Protein AF-0000000070903149 (afdb_homodimer)

Organism: Physcomitrium patens (NCBI:txid3218)

Structure (mmCIF, N/CA/C/O backbone):
data_AF-0000000070903149-model_v1
#
loop_
_entity.id
_entity.type
_entity.pdbx_description
1 polymer 'Uncharacterized protein'
#
loop_
_atom_site.group_PDB
_atom_site.id
_atom_site.type_symbol
_atom_site.label_atom_id
_atom_site.label_alt_id
_atom_site.label_comp_id
_atom_site.label_asym_id
_atom_site.label_entity_id
_atom_site.label_seq_id
_atom_site.pdbx_PDB_ins_code
_atom_site.Cartn_x
_atom_site.Cartn_y
_atom_site.Cartn_z
_atom_site.occupancy
_atom_site.B_iso_or_equiv
_atom_site.auth_seq_id
_atom_site.auth_comp_id
_atom_site.auth_asym_id
_atom_site.auth_atom_id
_atom_site.pdbx_PDB_model_num
ATOM 1 N N . MET A 1 1 ? -50.094 -31.156 -8.422 1 29.09 1 MET A N 1
ATOM 2 C CA . MET A 1 1 ? -48.688 -31.109 -8.055 1 29.09 1 MET A CA 1
ATOM 3 C C . MET A 1 1 ? -48.281 -29.703 -7.617 1 29.09 1 MET A C 1
ATOM 5 O O . MET A 1 1 ? -48.375 -28.766 -8.406 1 29.09 1 MET A O 1
ATOM 9 N N . ALA A 1 2 ? -48.469 -29.344 -6.367 1 32.5 2 ALA A N 1
ATOM 10 C CA . ALA A 1 2 ? -48.438 -28.047 -5.676 1 32.5 2 ALA A CA 1
ATOM 11 C C . ALA A 1 2 ? -47.031 -27.438 -5.711 1 32.5 2 ALA A C 1
ATOM 13 O O . ALA A 1 2 ? -46.031 -28.125 -5.504 1 32.5 2 ALA A O 1
ATOM 14 N N . ARG A 1 3 ? -46.781 -26.312 -6.449 1 34 3 ARG A N 1
ATOM 15 C CA . ARG A 1 3 ? -45.594 -25.516 -6.582 1 34 3 ARG A CA 1
ATOM 16 C C . ARG A 1 3 ? -45.094 -25.031 -5.223 1 34 3 ARG A C 1
ATOM 18 O O . ARG A 1 3 ? -45.844 -24.359 -4.492 1 34 3 ARG A O 1
ATOM 25 N N . THR A 1 4 ? -44.312 -25.812 -4.551 1 34.47 4 THR A N 1
ATOM 26 C CA . THR A 1 4 ? -43.625 -25.375 -3.33 1 34.47 4 THR A CA 1
ATOM 27 C C . THR A 1 4 ? -42.875 -24.062 -3.559 1 34.47 4 THR A C 1
ATOM 29 O O . THR A 1 4 ? -42.031 -23.969 -4.453 1 34.47 4 THR A O 1
ATOM 32 N N . LYS A 1 5 ? -43.562 -22.891 -3.252 1 35.31 5 LYS A N 1
ATOM 33 C CA . LYS A 1 5 ? -42.969 -21.562 -3.23 1 35.31 5 LYS A CA 1
ATOM 34 C C . LYS A 1 5 ? -41.688 -21.531 -2.389 1 35.31 5 LYS A C 1
ATOM 36 O O . LYS A 1 5 ? -41.719 -21.922 -1.217 1 35.31 5 LYS A O 1
ATOM 41 N N . GLY A 1 6 ? -40.562 -21.734 -3.07 1 28.84 6 GLY A N 1
ATOM 42 C CA . GLY A 1 6 ? -39.25 -21.609 -2.488 1 28.84 6 GLY A CA 1
ATOM 43 C C . GLY A 1 6 ? -39.062 -20.344 -1.687 1 28.84 6 GLY A C 1
ATOM 44 O O . GLY A 1 6 ? -39.438 -19.25 -2.143 1 28.84 6 GLY A O 1
ATOM 45 N N . ALA A 1 7 ? -39.219 -20.422 -0.367 1 30.86 7 ALA A N 1
ATOM 46 C CA . ALA A 1 7 ? -38.938 -19.328 0.551 1 30.86 7 ALA A CA 1
ATOM 47 C C . ALA A 1 7 ? -37.562 -18.719 0.272 1 30.86 7 ALA A C 1
ATOM 49 O O . ALA A 1 7 ? -36.531 -19.422 0.235 1 30.86 7 ALA A O 1
ATOM 50 N N . ASN A 1 8 ? -37.562 -17.688 -0.525 1 31.16 8 ASN A N 1
ATOM 51 C CA . ASN A 1 8 ? -36.406 -16.797 -0.747 1 31.16 8 ASN A CA 1
ATOM 52 C C . ASN A 1 8 ? -35.75 -16.391 0.569 1 31.16 8 ASN A C 1
ATOM 54 O O . ASN A 1 8 ? -36.406 -15.781 1.424 1 31.16 8 ASN A O 1
ATOM 58 N N . ARG A 1 9 ? -34.938 -17.312 1.09 1 36.91 9 ARG A N 1
ATOM 59 C CA . ARG A 1 9 ? -34.125 -16.859 2.225 1 36.91 9 ARG A CA 1
ATOM 60 C C . ARG A 1 9 ? -33.469 -15.523 1.927 1 36.91 9 ARG A C 1
ATOM 62 O O . ARG A 1 9 ? -32.719 -15.406 0.959 1 36.91 9 ARG A O 1
ATOM 69 N N . GLY A 1 10 ? -34.188 -14.383 2.191 1 27.64 10 GLY A N 1
ATOM 70 C CA . GLY A 1 10 ? -33.594 -13.055 2.078 1 27.64 10 GLY A CA 1
ATOM 71 C C . GLY A 1 10 ? -32.25 -12.945 2.723 1 27.64 10 GLY A C 1
ATOM 72 O O . GLY A 1 10 ? -32.062 -13.242 3.91 1 27.64 10 GLY A O 1
ATOM 73 N N . ILE A 1 11 ? -31.25 -13.305 1.959 1 31.48 11 ILE A N 1
ATOM 74 C CA . ILE A 1 11 ? -29.875 -13.008 2.359 1 31.48 11 ILE A CA 1
ATOM 75 C C . ILE A 1 11 ? -29.812 -11.594 2.947 1 31.48 11 ILE A C 1
ATOM 77 O O . ILE A 1 11 ? -30.219 -10.633 2.309 1 31.48 11 ILE A O 1
ATOM 81 N N . ALA A 1 12 ? -29.812 -11.508 4.25 1 30.06 12 ALA A N 1
ATOM 82 C CA . ALA A 1 12 ? -29.562 -10.234 4.91 1 30.06 12 ALA A CA 1
ATOM 83 C C . ALA A 1 12 ? -28.344 -9.531 4.297 1 30.06 12 ALA A C 1
ATOM 85 O O . ALA A 1 12 ? -27.312 -10.156 4.078 1 30.06 12 ALA A O 1
ATOM 86 N N . LYS A 1 13 ? -28.672 -8.688 3.479 1 32.84 13 LYS A N 1
ATOM 87 C CA . LYS A 1 13 ? -27.672 -7.723 3.035 1 32.84 13 LYS A CA 1
ATOM 88 C C . LYS A 1 13 ? -26.781 -7.277 4.195 1 32.84 13 LYS A C 1
ATOM 90 O O . LYS A 1 13 ? -27.281 -6.793 5.215 1 32.84 13 LYS A O 1
ATOM 95 N N . GLY A 1 14 ? -25.781 -8.094 4.367 1 30.64 14 GLY A N 1
ATOM 96 C CA . GLY A 1 14 ? -24.797 -7.621 5.332 1 30.64 14 GLY A CA 1
ATOM 97 C C . GLY A 1 14 ? -24.656 -6.109 5.336 1 30.64 14 GLY A C 1
ATOM 98 O O . GLY A 1 14 ? -24.641 -5.477 4.281 1 30.64 14 GLY A O 1
ATOM 99 N N . LYS A 1 15 ? -25.094 -5.375 6.355 1 31.28 15 LYS A N 1
ATOM 100 C CA . LYS A 1 15 ? -24.797 -3.957 6.547 1 31.28 15 LYS A CA 1
ATOM 101 C C . LYS A 1 15 ? -23.344 -3.652 6.211 1 31.28 15 LYS A C 1
ATOM 103 O O . LYS A 1 15 ? -22.438 -4.32 6.707 1 31.28 15 LYS A O 1
ATOM 108 N N . LYS A 1 16 ? -23.156 -3.195 5.043 1 34.03 16 LYS A N 1
ATOM 109 C CA . LYS A 1 16 ? -21.906 -2.477 4.805 1 34.03 16 LYS A CA 1
ATOM 110 C C . LYS A 1 16 ? -21.484 -1.693 6.047 1 34.03 16 LYS A C 1
ATOM 112 O O . LYS A 1 16 ? -22.234 -0.843 6.535 1 34.03 16 LYS A O 1
ATOM 117 N N . THR A 1 17 ? -20.938 -2.471 6.941 1 31.05 17 THR A N 1
ATOM 118 C CA . THR A 1 17 ? -20.344 -1.564 7.926 1 31.05 17 THR A CA 1
ATOM 119 C C . THR A 1 17 ? -19.797 -0.314 7.246 1 31.05 17 THR A C 1
ATOM 121 O O . THR A 1 17 ? -19 -0.409 6.309 1 31.05 17 THR A O 1
ATOM 124 N N . HIS A 1 18 ? -20.656 0.623 7.016 1 28.03 18 HIS A N 1
ATOM 125 C CA . HIS A 1 18 ? -20.078 1.925 6.699 1 28.03 18 HIS A CA 1
ATOM 126 C C . HIS A 1 18 ? -18.812 2.178 7.512 1 28.03 18 HIS A C 1
ATOM 128 O O . HIS A 1 18 ? -18.828 2.098 8.742 1 28.03 18 HIS A O 1
ATOM 134 N N . GLY A 1 19 ? -17.719 1.543 7.098 1 29.94 19 GLY A N 1
ATOM 135 C CA . GLY A 1 19 ? -16.484 1.999 7.727 1 29.94 19 GLY A CA 1
ATOM 136 C C . GLY A 1 19 ? -16.578 3.42 8.25 1 29.94 19 GLY A C 1
ATOM 137 O O . GLY A 1 19 ? -17.359 4.223 7.75 1 29.94 19 GLY A O 1
ATOM 138 N N . ALA A 1 20 ? -16.547 3.576 9.609 1 30.03 20 ALA A N 1
ATOM 139 C CA . ALA A 1 20 ? -16.484 4.93 10.148 1 30.03 20 ALA A CA 1
ATOM 140 C C . ALA A 1 20 ? -15.867 5.895 9.133 1 30.03 20 ALA A C 1
ATOM 142 O O . ALA A 1 20 ? -14.695 5.762 8.773 1 30.03 20 ALA A O 1
ATOM 143 N N . GLY A 1 21 ? -16.594 6.164 8.094 1 28.55 21 GLY A N 1
ATOM 144 C CA . GLY A 1 21 ? -16.188 7.336 7.336 1 28.55 21 GLY A CA 1
ATOM 145 C C . GLY A 1 21 ? -15.484 8.383 8.188 1 28.55 21 GLY A C 1
ATOM 146 O O . GLY A 1 21 ? -15.969 8.742 9.258 1 28.55 21 GLY A O 1
ATOM 147 N N . ARG A 1 22 ? -14.133 8.32 8.219 1 33.34 22 ARG A N 1
ATOM 148 C CA . ARG A 1 22 ? -13.359 9.406 8.805 1 33.34 22 ARG A CA 1
ATOM 149 C C . ARG A 1 22 ? -14.125 10.727 8.719 1 33.34 22 ARG A C 1
ATOM 151 O O . ARG A 1 22 ? -14.594 11.109 7.641 1 33.34 22 ARG A O 1
ATOM 158 N N . ALA A 1 23 ? -14.992 10.992 9.57 1 28.84 23 ALA A N 1
ATOM 159 C CA . ALA A 1 23 ? -15.414 12.383 9.672 1 28.84 23 ALA A CA 1
ATOM 160 C C . ALA A 1 23 ? -14.32 13.328 9.164 1 28.84 23 ALA A C 1
ATOM 162 O O . ALA A 1 23 ? -13.266 13.453 9.789 1 28.84 23 ALA A O 1
ATOM 163 N N . VAL A 1 24 ? -14.062 13.281 7.852 1 32.97 24 VAL A N 1
ATOM 164 C CA . VAL A 1 24 ? -13.289 14.398 7.312 1 32.97 24 VAL A CA 1
ATOM 165 C C . VAL A 1 24 ? -13.719 15.695 7.984 1 32.97 24 VAL A C 1
ATOM 167 O O . VAL A 1 24 ? -14.859 16.141 7.805 1 32.97 24 VAL A O 1
ATOM 170 N N . VAL A 1 25 ? -13.688 15.812 9.219 1 30.39 25 VAL A N 1
ATOM 171 C CA . VAL A 1 25 ? -13.812 17.203 9.656 1 30.39 25 VAL A CA 1
ATOM 172 C C . VAL A 1 25 ? -13.477 18.141 8.5 1 30.39 25 VAL A C 1
ATOM 174 O O . VAL A 1 25 ? -12.391 18.047 7.918 1 30.39 25 VAL A O 1
ATOM 177 N N . LYS A 1 26 ? -14.508 18.531 7.75 1 37.62 26 LYS A N 1
ATOM 178 C CA . LYS A 1 26 ? -14.438 19.609 6.766 1 37.62 26 LYS A CA 1
ATOM 179 C C . LYS A 1 26 ? -13.516 20.734 7.242 1 37.62 26 LYS A C 1
ATOM 181 O O . LYS A 1 26 ? -13.977 21.734 7.801 1 37.62 26 LYS A O 1
ATOM 186 N N . ASN A 1 27 ? -12.617 20.375 8.086 1 44.03 27 ASN A N 1
ATOM 187 C CA . ASN A 1 27 ? -11.719 21.5 8.328 1 44.03 27 ASN A CA 1
ATOM 188 C C . ASN A 1 27 ? -11.258 22.141 7.023 1 44.03 27 ASN A C 1
ATOM 190 O O . ASN A 1 27 ? -11.094 21.453 6.012 1 44.03 27 ASN A O 1
ATOM 194 N N . LYS A 1 28 ? -11.656 23.312 6.785 1 57.81 28 LYS A N 1
ATOM 195 C CA . LYS A 1 28 ? -11.336 24.219 5.676 1 57.81 28 LYS A CA 1
ATOM 196 C C . LYS A 1 28 ? -9.945 23.922 5.125 1 57.81 28 LYS A C 1
ATOM 198 O O . LYS A 1 28 ? -8.945 24.391 5.68 1 57.81 28 LYS A O 1
ATOM 203 N N . VAL A 1 29 ? -9.711 22.766 4.684 1 70.69 29 VAL A N 1
ATOM 204 C CA . VAL A 1 29 ? -8.453 22.422 4.031 1 70.69 29 VAL A CA 1
ATOM 205 C C . VAL A 1 29 ? -8.164 23.422 2.906 1 70.69 29 VAL A C 1
ATOM 207 O O . VAL A 1 29 ? -9.078 23.812 2.174 1 70.69 29 VAL A O 1
ATOM 210 N N . SER A 1 30 ? -7 23.938 2.947 1 84.19 30 SER A N 1
ATOM 211 C CA . SER A 1 30 ? -6.562 24.891 1.933 1 84.19 30 SER A CA 1
ATOM 212 C C . SER A 1 30 ? -6.781 24.344 0.527 1 84.19 30 SER A C 1
ATOM 214 O O . SER A 1 30 ? -6.668 23.141 0.302 1 84.19 30 SER A O 1
ATOM 216 N N . PRO A 1 31 ? -7.215 25.188 -0.367 1 86.19 31 PRO A N 1
ATOM 217 C CA . PRO A 1 31 ? -7.395 24.766 -1.76 1 86.19 31 PRO A CA 1
ATOM 218 C C . PRO A 1 31 ? -6.164 24.062 -2.326 1 86.19 31 PRO A C 1
ATOM 220 O O . PRO A 1 31 ? -6.297 23.109 -3.1 1 86.19 31 PRO A O 1
ATOM 223 N N . ALA A 1 32 ? -5.008 24.5 -1.943 1 85.19 32 ALA A N 1
ATOM 224 C CA . ALA A 1 32 ? -3.773 23.891 -2.42 1 85.19 32 ALA A CA 1
ATOM 225 C C . ALA A 1 32 ? -3.678 22.422 -1.976 1 85.19 32 ALA A C 1
ATOM 227 O O . ALA A 1 32 ? -3.258 21.562 -2.748 1 85.19 32 ALA A O 1
ATOM 228 N N . ILE A 1 33 ? -4.051 22.078 -0.838 1 91.25 33 ILE A N 1
ATOM 229 C CA . ILE A 1 33 ? -4.027 20.719 -0.316 1 91.25 33 ILE A CA 1
ATOM 230 C C . ILE A 1 33 ? -5.09 19.875 -1.022 1 91.25 33 ILE A C 1
ATOM 232 O O . ILE A 1 33 ? -4.84 18.719 -1.374 1 91.25 33 ILE A O 1
ATOM 236 N N . LYS A 1 34 ? -6.211 20.516 -1.28 1 92.25 34 LYS A N 1
ATOM 237 C CA . LYS A 1 34 ? -7.281 19.797 -1.974 1 92.25 34 LYS A CA 1
ATOM 238 C C . LYS A 1 34 ? -6.852 19.391 -3.383 1 92.25 34 LYS A C 1
ATOM 240 O O . LYS A 1 34 ? -7.121 18.281 -3.824 1 92.25 34 LYS A O 1
ATOM 245 N N . PHE A 1 35 ? -6.238 20.391 -4.008 1 93.44 35 PHE A N 1
ATOM 246 C CA . PHE A 1 35 ? -5.773 20.125 -5.363 1 93.44 35 PHE A CA 1
ATOM 247 C C . PHE A 1 35 ? -4.703 19.031 -5.363 1 93.44 35 PHE A C 1
ATOM 249 O O . PHE A 1 35 ? -4.727 18.125 -6.207 1 93.44 35 PHE A O 1
ATOM 256 N N . ALA A 1 36 ? -3.775 19.062 -4.441 1 92.31 36 ALA A N 1
ATOM 257 C CA . ALA A 1 36 ? -2.729 18.047 -4.332 1 92.31 36 ALA A CA 1
ATOM 258 C C . ALA A 1 36 ? -3.322 16.672 -4.027 1 92.31 36 ALA A C 1
ATOM 260 O O . ALA A 1 36 ? -2.875 15.664 -4.57 1 92.31 36 ALA A O 1
ATOM 261 N N . ASP A 1 37 ? -4.34 16.609 -3.207 1 93.75 37 ASP A N 1
ATOM 262 C CA . ASP A 1 37 ? -4.988 15.344 -2.869 1 93.75 37 ASP A CA 1
ATOM 263 C C . ASP A 1 37 ? -5.707 14.758 -4.082 1 93.75 37 ASP A C 1
ATOM 265 O O . ASP A 1 37 ? -5.629 13.555 -4.336 1 93.75 37 ASP A O 1
ATOM 269 N N . MET A 1 38 ? -6.367 15.656 -4.824 1 94.5 38 MET A N 1
ATOM 270 C CA . MET A 1 38 ? -7.086 15.211 -6.016 1 94.5 38 MET A CA 1
ATOM 271 C C . MET A 1 38 ? -6.125 14.609 -7.035 1 94.5 38 MET A C 1
ATOM 273 O O . MET A 1 38 ? -6.379 13.523 -7.566 1 94.5 38 MET A O 1
ATOM 277 N N . ARG A 1 39 ? -5.023 15.266 -7.25 1 94.31 39 ARG A N 1
ATOM 278 C CA . ARG A 1 39 ? -4.039 14.789 -8.219 1 94.31 39 ARG A CA 1
ATOM 279 C C . ARG A 1 39 ? -3.414 13.477 -7.762 1 94.31 39 ARG A C 1
ATOM 281 O O . ARG A 1 39 ? -3.2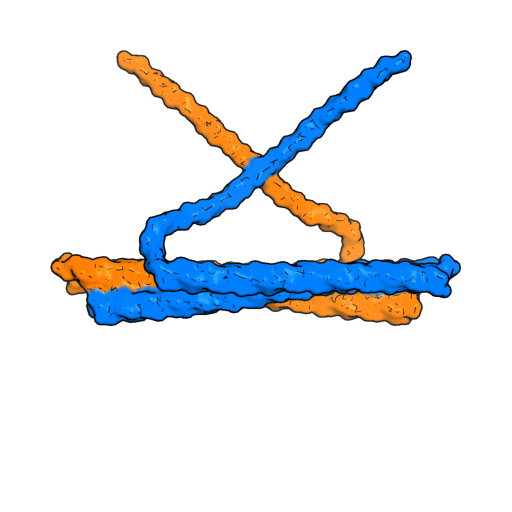46 12.547 -8.562 1 94.31 39 ARG A O 1
ATOM 288 N N . ALA A 1 40 ? -3.094 13.445 -6.457 1 96.69 40 ALA A N 1
ATOM 289 C CA . ALA A 1 40 ? -2.494 12.227 -5.918 1 96.69 40 ALA A CA 1
ATOM 290 C C . ALA A 1 40 ? -3.455 11.047 -6.027 1 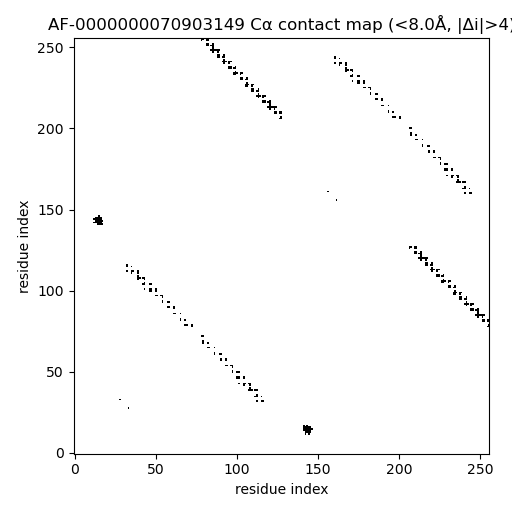96.69 40 ALA A C 1
ATOM 292 O O . ALA A 1 40 ? -3.053 9.945 -6.402 1 96.69 40 ALA A O 1
ATOM 293 N N . ASN A 1 41 ? -4.699 11.266 -5.742 1 94.81 41 ASN A N 1
ATOM 294 C CA . ASN A 1 41 ? -5.703 10.211 -5.781 1 94.81 41 ASN A CA 1
ATOM 295 C C . ASN A 1 41 ? -5.996 9.766 -7.211 1 94.81 41 ASN A C 1
ATOM 297 O O . ASN A 1 41 ? -6.23 8.586 -7.465 1 94.81 41 ASN A O 1
ATOM 301 N N . ALA A 1 42 ? -6.059 10.773 -8.117 1 96.12 42 ALA A N 1
ATOM 302 C CA . ALA A 1 42 ? -6.254 10.43 -9.523 1 96.12 42 ALA A CA 1
ATOM 303 C C . ALA A 1 42 ? -5.129 9.539 -10.031 1 96.12 42 ALA A C 1
ATOM 305 O O . ALA A 1 42 ? -5.379 8.539 -10.703 1 96.12 42 ALA A O 1
ATOM 306 N N . GLY A 1 43 ? -3.898 9.961 -9.703 1 96.5 43 GLY A N 1
ATOM 307 C CA . GLY A 1 43 ? -2.764 9.133 -10.086 1 96.5 43 GLY A CA 1
ATOM 308 C C . GLY A 1 43 ? -2.824 7.734 -9.508 1 96.5 43 GLY A C 1
ATOM 309 O O . GLY A 1 43 ? -2.514 6.758 -10.195 1 96.5 43 GLY A O 1
ATOM 310 N N . ARG A 1 44 ? -3.213 7.586 -8.281 1 97 44 ARG A N 1
ATOM 311 C CA . ARG A 1 44 ? -3.34 6.285 -7.629 1 97 44 ARG A CA 1
ATOM 312 C C . ARG A 1 44 ? -4.414 5.438 -8.305 1 97 44 ARG A C 1
ATOM 314 O O . ARG A 1 44 ? -4.203 4.25 -8.562 1 97 44 ARG A O 1
ATOM 321 N N . SER A 1 45 ? -5.539 6.078 -8.57 1 97.12 45 SER A N 1
ATOM 322 C CA . SER A 1 45 ? -6.648 5.359 -9.188 1 97.12 45 SER A CA 1
ATOM 323 C C . SER A 1 45 ? -6.262 4.801 -10.547 1 97.12 45 SER A C 1
ATOM 325 O O . SER A 1 45 ? -6.609 3.668 -10.883 1 97.12 45 SER A O 1
ATOM 327 N N . PHE A 1 46 ? -5.559 5.586 -11.305 1 97.88 46 PHE A N 1
ATOM 328 C CA . PHE A 1 46 ? -5.086 5.133 -12.602 1 97.88 46 PHE A CA 1
ATOM 329 C C . PHE A 1 46 ? -4.141 3.945 -12.461 1 97.88 46 PHE A C 1
ATOM 331 O O . PHE A 1 46 ? -4.266 2.955 -13.18 1 97.88 46 PHE A O 1
ATOM 338 N N . SER A 1 47 ? -3.27 4.062 -11.555 1 97.31 47 SER A N 1
ATOM 339 C CA . SER A 1 47 ? -2.314 2.986 -11.32 1 97.31 47 SER A CA 1
ATOM 340 C C . SER A 1 47 ? -3.018 1.715 -10.852 1 97.31 47 SER A C 1
ATOM 342 O O . SER A 1 47 ? -2.662 0.613 -11.273 1 97.31 47 SER A O 1
ATOM 344 N N . VAL A 1 48 ? -4.008 1.865 -9.969 1 97.62 48 VAL A N 1
ATOM 345 C CA . VAL A 1 48 ? -4.754 0.721 -9.453 1 97.62 48 VAL A CA 1
ATOM 346 C C . VAL A 1 48 ? -5.543 0.066 -10.578 1 97.62 48 VAL A C 1
ATOM 348 O O . VAL A 1 48 ? -5.578 -1.162 -10.695 1 97.62 48 VAL A O 1
ATOM 351 N N . ALA A 1 49 ? -6.09 0.898 -11.422 1 98.06 49 ALA A N 1
ATOM 352 C CA . ALA A 1 49 ? -6.816 0.375 -12.57 1 98.06 49 ALA A CA 1
ATOM 353 C C . ALA A 1 49 ? -5.891 -0.405 -13.5 1 98.06 49 ALA A C 1
ATOM 355 O O . ALA A 1 49 ? -6.238 -1.493 -13.961 1 98.06 49 ALA A O 1
ATOM 356 N N . GLY A 1 50 ? -4.758 0.165 -13.75 1 98.12 50 GLY A N 1
ATOM 357 C CA . GLY A 1 50 ? -3.771 -0.521 -14.57 1 98.12 50 GLY A CA 1
ATOM 358 C C . GLY A 1 50 ? -3.314 -1.841 -13.977 1 98.12 50 GLY A C 1
ATOM 359 O O . GLY A 1 50 ? -3.129 -2.822 -14.695 1 98.12 50 GLY A O 1
ATOM 360 N N . ALA A 1 51 ? -3.17 -1.862 -12.672 1 98.12 51 ALA A N 1
ATOM 361 C CA . ALA A 1 51 ? -2.752 -3.08 -11.984 1 98.12 51 ALA A CA 1
ATOM 362 C C . ALA A 1 51 ? -3.816 -4.168 -12.094 1 98.12 51 ALA A C 1
ATOM 364 O O . ALA A 1 51 ? -3.498 -5.34 -12.305 1 98.12 51 ALA A O 1
ATOM 365 N N . LYS A 1 52 ? -5.043 -3.836 -11.945 1 97.12 52 LYS A N 1
ATOM 366 C CA . LYS A 1 52 ? -6.152 -4.781 -12.055 1 97.12 52 LYS A CA 1
ATOM 367 C C . LYS A 1 52 ? -6.258 -5.352 -13.461 1 97.12 52 LYS A C 1
ATOM 369 O O . LYS A 1 52 ? -6.496 -6.547 -13.641 1 97.12 52 LYS A O 1
ATOM 374 N N . MET A 1 53 ? -6.055 -4.477 -14.422 1 97.88 53 MET A N 1
ATOM 375 C CA . MET A 1 53 ? -6.082 -4.922 -15.812 1 97.88 53 MET A CA 1
ATOM 376 C C . MET A 1 53 ? -4.941 -5.898 -16.094 1 97.88 53 MET A C 1
ATOM 378 O O . MET A 1 53 ? -5.148 -6.934 -16.719 1 97.88 53 MET A O 1
ATOM 382 N N . SER A 1 54 ? -3.793 -5.566 -15.664 1 97.44 54 SER A N 1
ATOM 383 C CA . SER A 1 54 ? -2.635 -6.434 -15.844 1 97.44 54 SER A CA 1
ATOM 384 C C . SER A 1 54 ? -2.875 -7.812 -15.227 1 97.44 54 SER A C 1
ATOM 386 O O . SER A 1 54 ? -2.518 -8.828 -15.82 1 97.44 54 SER A O 1
ATOM 388 N N . GLU A 1 55 ? -3.426 -7.832 -14.008 1 97.81 55 GLU A N 1
ATOM 389 C CA . GLU A 1 55 ? -3.756 -9.094 -13.359 1 97.81 55 GLU A CA 1
ATOM 390 C C . GLU A 1 55 ? -4.73 -9.914 -14.195 1 97.81 55 GLU A C 1
ATOM 392 O O . GLU A 1 55 ? -4.52 -11.109 -14.414 1 97.81 55 GLU A O 1
ATOM 397 N N . LYS A 1 56 ? -5.773 -9.312 -14.664 1 97.25 56 LYS A N 1
ATOM 398 C CA . LYS A 1 56 ? -6.781 -10 -15.469 1 97.25 56 LYS A CA 1
ATOM 399 C C . LYS A 1 56 ? -6.172 -10.586 -16.734 1 97.25 56 LYS A C 1
ATOM 401 O O . LYS A 1 56 ? -6.492 -11.711 -17.125 1 97.25 56 LYS A O 1
ATOM 406 N N . MET A 1 57 ? -5.332 -9.812 -17.344 1 97.69 57 MET A N 1
ATOM 407 C CA . MET A 1 57 ? -4.68 -10.289 -18.562 1 97.69 57 MET A CA 1
ATOM 408 C C . MET A 1 57 ? -3.791 -11.492 -18.266 1 97.69 57 MET A C 1
ATOM 410 O O . MET A 1 57 ? -3.748 -12.445 -19.047 1 97.69 57 MET A O 1
ATOM 414 N N . THR A 1 58 ? -3.109 -11.43 -17.172 1 96.69 58 THR A N 1
ATOM 415 C CA . THR A 1 58 ? -2.273 -12.562 -16.797 1 96.69 58 THR A CA 1
ATOM 416 C C . THR A 1 58 ? -3.127 -13.797 -16.516 1 96.69 58 THR A C 1
ATOM 418 O O . THR A 1 58 ? -2.756 -14.906 -16.891 1 96.69 58 THR A O 1
ATOM 421 N N . HIS A 1 59 ? -4.277 -13.602 -15.859 1 97 59 HIS A N 1
ATOM 422 C CA . HIS A 1 59 ? -5.188 -14.711 -15.602 1 97 59 HIS A CA 1
ATOM 423 C C . HIS A 1 59 ? -5.699 -15.312 -16.906 1 97 59 HIS A C 1
ATOM 425 O O . HIS A 1 59 ? -5.754 -16.531 -17.047 1 97 59 HIS A O 1
ATOM 431 N N . LEU A 1 60 ? -6.031 -14.469 -17.875 1 97.44 60 LEU A N 1
ATOM 432 C CA . LEU A 1 60 ? -6.535 -14.93 -19.156 1 97.44 60 LEU A CA 1
ATOM 433 C C . LEU A 1 60 ? -5.469 -15.719 -19.906 1 97.44 60 LEU A C 1
ATOM 435 O O . LEU A 1 60 ? -5.75 -16.797 -20.438 1 97.44 60 LEU A O 1
ATOM 439 N N . ARG A 1 61 ? -4.289 -15.227 -19.953 1 96.69 61 ARG A N 1
ATOM 440 C CA . ARG A 1 61 ? -3.182 -15.922 -20.594 1 96.69 61 ARG A CA 1
ATOM 441 C C . ARG A 1 61 ? -2.934 -17.281 -19.938 1 96.69 61 ARG A C 1
ATOM 443 O O . ARG A 1 61 ? -2.709 -18.266 -20.641 1 96.69 61 ARG A O 1
ATOM 450 N N . ALA A 1 62 ? -2.955 -17.219 -18.594 1 96.12 62 ALA A N 1
ATOM 451 C CA . ALA A 1 62 ? -2.734 -18.469 -17.844 1 96.12 62 ALA A CA 1
ATOM 452 C C . ALA A 1 62 ? -3.818 -19.484 -18.156 1 96.12 62 ALA A C 1
ATOM 454 O O . ALA A 1 62 ? -3.527 -20.672 -18.328 1 96.12 62 ALA A O 1
ATOM 455 N N . ASN A 1 63 ? -5.078 -19.078 -18.234 1 94.06 63 ASN A N 1
ATOM 456 C CA . ASN A 1 63 ? -6.176 -19.984 -18.578 1 94.06 63 ASN A CA 1
ATOM 457 C C . ASN A 1 63 ? -6.027 -20.531 -19.984 1 94.06 63 ASN A C 1
ATOM 459 O O . ASN A 1 63 ? -6.309 -21.719 -20.219 1 94.06 63 ASN A O 1
ATOM 463 N N . LEU A 1 64 ? -5.625 -19.734 -20.906 1 95.5 64 LEU A N 1
ATOM 464 C CA . LEU A 1 64 ? -5.402 -20.172 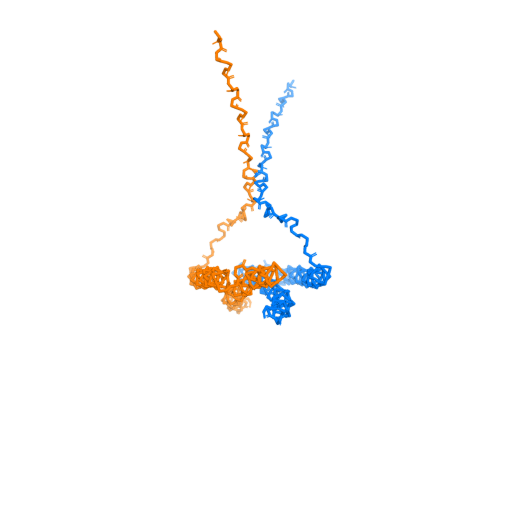-22.266 1 95.5 64 LEU A CA 1
ATOM 465 C C . LEU A 1 64 ? -4.281 -21.203 -22.344 1 95.5 64 LEU A C 1
ATOM 467 O O . LEU A 1 64 ? -4.402 -22.219 -23.016 1 95.5 64 LEU A O 1
ATOM 471 N N . MET A 1 65 ? -3.221 -20.953 -21.609 1 93.19 65 MET A N 1
ATOM 472 C CA . MET A 1 65 ? -2.102 -21.891 -21.547 1 93.19 65 MET A CA 1
ATOM 473 C C . MET A 1 65 ? -2.551 -23.25 -21.016 1 93.19 65 MET A C 1
ATOM 475 O O . MET A 1 65 ? -2.139 -24.297 -21.531 1 93.19 65 MET A O 1
ATOM 479 N N . LEU A 1 66 ? -3.389 -23.172 -20 1 93.5 66 LEU A N 1
ATOM 480 C CA . LEU A 1 66 ? -3.895 -24.422 -19.438 1 93.5 66 LEU A CA 1
ATOM 481 C C . LEU A 1 66 ? -4.73 -25.172 -20.453 1 93.5 66 LEU A C 1
ATOM 483 O O . LEU A 1 66 ? -4.594 -26.391 -20.594 1 93.5 66 LEU A O 1
ATOM 487 N N . LYS A 1 67 ? -5.555 -24.578 -21.219 1 92.38 67 LYS A N 1
ATOM 488 C CA . LYS A 1 67 ? -6.391 -25.203 -22.234 1 92.38 67 LYS A CA 1
ATOM 489 C C . LYS A 1 67 ? -5.539 -25.844 -23.328 1 92.38 67 LYS A C 1
ATOM 491 O O . LYS A 1 67 ? -5.805 -26.969 -23.766 1 92.38 67 LYS A O 1
ATOM 496 N N . VAL A 1 68 ? -4.562 -25.094 -23.781 1 91.5 68 VAL A N 1
ATOM 497 C CA . VAL A 1 68 ? -3.67 -25.594 -24.812 1 91.5 68 VAL A CA 1
ATOM 498 C C . VAL A 1 68 ? -2.939 -26.844 -24.297 1 91.5 68 VAL A C 1
ATOM 500 O O . VAL A 1 68 ? -2.824 -27.828 -25.016 1 91.5 68 VAL A O 1
ATOM 503 N N . TYR A 1 69 ? -2.477 -26.766 -23.047 1 90 69 TYR A N 1
ATOM 504 C CA . TYR A 1 69 ? -1.774 -27.906 -22.453 1 90 69 TYR A CA 1
ATOM 505 C C . TYR A 1 69 ? -2.682 -29.125 -22.375 1 90 69 TYR A C 1
ATOM 507 O O . TYR A 1 69 ? -2.26 -30.25 -22.703 1 90 69 TYR A O 1
ATOM 515 N N . ARG A 1 70 ? -3.928 -28.953 -21.969 1 87.44 70 ARG A N 1
ATOM 516 C CA . ARG A 1 70 ? -4.871 -30.062 -21.844 1 87.44 70 ARG A CA 1
ATOM 517 C C . ARG A 1 70 ? -5.191 -30.656 -23.219 1 87.44 70 ARG A C 1
ATOM 519 O O . ARG A 1 70 ? -5.395 -31.875 -23.344 1 87.44 70 ARG A O 1
ATOM 526 N N . LEU A 1 71 ? -5.176 -29.797 -24.219 1 90.25 71 LEU A N 1
ATOM 527 C CA . LEU A 1 71 ? -5.438 -30.266 -25.578 1 90.25 71 LEU A CA 1
ATOM 528 C C . LEU A 1 71 ? -4.262 -31.062 -26.109 1 90.25 71 LEU A C 1
ATOM 530 O O . LEU A 1 71 ? -4.449 -32.031 -26.859 1 90.25 71 LEU A O 1
ATOM 534 N N . GLN A 1 72 ? -3.055 -30.797 -25.688 1 86.81 72 GLN A N 1
ATOM 535 C CA . GLN A 1 72 ? -1.843 -31.438 -26.172 1 86.81 72 GLN A CA 1
ATOM 536 C C . GLN A 1 72 ? -1.588 -32.75 -25.422 1 86.81 72 GLN A C 1
ATOM 538 O O . GLN A 1 72 ? -0.93 -33.656 -25.938 1 86.81 72 GLN A O 1
ATOM 543 N N . HIS A 1 73 ? -2.01 -32.812 -24.188 1 84.31 73 HIS A N 1
ATOM 544 C CA . HIS A 1 73 ? -1.782 -34 -23.359 1 84.31 73 HIS A CA 1
ATOM 545 C C . HIS A 1 73 ? -3.092 -34.531 -22.797 1 84.31 73 HIS A C 1
ATOM 547 O O . HIS A 1 73 ? -3.324 -34.469 -21.578 1 84.31 73 HIS A O 1
ATOM 553 N N . PRO A 1 74 ? -3.877 -35.188 -23.562 1 78.62 74 PRO A N 1
ATOM 554 C CA . PRO A 1 74 ? -5.191 -35.656 -23.109 1 78.62 74 PRO A CA 1
ATOM 555 C C . PRO A 1 74 ? -5.105 -36.875 -22.188 1 78.62 74 PRO A C 1
ATOM 557 O O . PRO A 1 74 ? -5.977 -37.062 -21.344 1 78.62 74 PRO A O 1
ATOM 560 N N . THR A 1 75 ? -4.09 -37.688 -22.25 1 78.88 75 THR A N 1
ATOM 561 C CA . THR A 1 75 ? -4.121 -38.969 -21.562 1 78.88 75 THR A CA 1
ATOM 562 C C . THR A 1 75 ? -3.166 -38.969 -20.375 1 78.88 75 THR A C 1
ATOM 564 O O . THR A 1 75 ? -3.094 -39.969 -19.625 1 78.88 75 THR A O 1
ATOM 567 N N . HIS A 1 76 ? -2.428 -37.969 -20 1 85.06 76 HIS A N 1
ATOM 568 C CA . HIS A 1 76 ? -1.445 -37.969 -18.922 1 85.06 76 HIS A CA 1
ATOM 569 C C . HIS A 1 76 ? -1.962 -37.25 -17.688 1 85.06 76 HIS A C 1
ATOM 571 O O . HIS A 1 76 ? -1.818 -36.031 -17.594 1 85.06 76 HIS A O 1
ATOM 577 N N . PRO A 1 77 ? -2.633 -38.062 -16.766 1 82.44 77 PRO A N 1
ATOM 578 C CA . PRO A 1 77 ? -3.295 -37.438 -15.625 1 82.44 77 PRO A CA 1
ATOM 579 C C . PRO A 1 77 ? -2.322 -36.656 -14.727 1 82.44 77 PRO A C 1
ATOM 581 O O . PRO A 1 77 ? -2.641 -35.594 -14.242 1 82.44 77 PRO A O 1
ATOM 584 N N . VAL A 1 78 ? -1.11 -37.188 -14.5 1 83.12 78 VAL A N 1
ATOM 585 C CA . VAL A 1 78 ? -0.143 -36.562 -13.609 1 83.12 78 VAL A CA 1
ATOM 586 C C . VAL A 1 78 ? 0.323 -35.25 -14.195 1 83.12 78 VAL A C 1
ATOM 588 O O . VAL A 1 78 ? 0.427 -34.25 -13.484 1 83.12 78 VAL A O 1
ATOM 591 N N . LYS A 1 79 ? 0.591 -35.188 -15.492 1 84.5 79 LYS A N 1
ATOM 592 C CA . LYS A 1 79 ? 1.01 -33.969 -16.156 1 84.5 79 LYS A CA 1
ATOM 593 C C . LYS A 1 79 ? -0.112 -32.938 -16.156 1 84.5 79 LYS A C 1
ATOM 595 O O . LYS A 1 79 ? 0.142 -31.719 -16.047 1 84.5 79 LYS A O 1
ATOM 600 N N . ARG A 1 80 ? -1.371 -33.344 -16.172 1 85.94 80 ARG A N 1
ATOM 601 C CA . ARG A 1 80 ? -2.512 -32.438 -16.156 1 85.94 80 ARG A CA 1
ATOM 602 C C . ARG A 1 80 ? -2.686 -31.781 -14.781 1 85.94 80 ARG A C 1
ATOM 604 O O . ARG A 1 80 ? -2.977 -30.594 -14.68 1 85.94 80 ARG A O 1
ATOM 611 N N . VAL A 1 81 ? -2.498 -32.656 -13.781 1 86 81 VAL A N 1
ATOM 612 C CA . VAL A 1 81 ? -2.607 -32.156 -12.422 1 86 81 VAL A CA 1
ATOM 613 C C . VAL A 1 81 ? -1.483 -31.141 -12.156 1 86 81 VAL A C 1
ATOM 615 O O . VAL A 1 81 ? -1.711 -30.094 -11.57 1 86 81 VAL A O 1
ATOM 618 N N . ALA A 1 82 ? -0.234 -31.453 -12.641 1 89.56 82 ALA A N 1
ATOM 619 C CA . ALA A 1 82 ? 0.903 -30.547 -12.453 1 89.56 82 ALA A CA 1
ATOM 620 C C . ALA A 1 82 ? 0.681 -29.234 -13.188 1 89.56 82 ALA A C 1
ATOM 622 O O . ALA A 1 82 ? 0.987 -28.156 -12.656 1 89.56 82 ALA A O 1
ATOM 623 N N . ALA A 1 83 ? 0.144 -29.312 -14.367 1 91 83 ALA A N 1
ATOM 624 C CA . ALA A 1 83 ? -0.129 -28.094 -15.148 1 91 83 ALA A CA 1
ATOM 625 C C . ALA A 1 83 ? -1.193 -27.234 -14.469 1 91 83 ALA A C 1
ATOM 627 O O . ALA A 1 83 ? -1.065 -26.016 -14.406 1 91 83 ALA A O 1
ATOM 628 N N . THR A 1 84 ? -2.221 -27.859 -13.953 1 90.69 84 THR A N 1
ATOM 629 C CA . THR A 1 84 ? -3.299 -27.141 -13.281 1 90.69 84 THR A CA 1
ATOM 630 C C . THR A 1 84 ? -2.783 -26.453 -12.031 1 90.69 84 THR A C 1
ATOM 632 O O . THR A 1 84 ? -3.133 -25.297 -11.766 1 90.69 84 THR A O 1
ATOM 635 N N . GLU A 1 85 ? -1.949 -27.156 -11.281 1 91.56 85 GLU A N 1
ATOM 636 C CA . GLU A 1 85 ? -1.384 -26.562 -10.07 1 91.56 85 GLU A CA 1
ATOM 637 C C . GLU A 1 85 ? -0.438 -25.422 -10.422 1 91.56 85 GLU A C 1
ATOM 639 O O . GLU A 1 85 ? -0.419 -24.391 -9.734 1 91.56 85 GLU A O 1
ATOM 644 N N . SER A 1 86 ? 0.333 -25.625 -11.453 1 92.62 86 SER A N 1
ATOM 645 C CA . SER A 1 86 ? 1.23 -24.562 -11.898 1 92.62 86 SER A CA 1
ATOM 646 C C . SER A 1 86 ? 0.457 -23.297 -12.258 1 92.62 86 SER A C 1
ATOM 648 O O . SER A 1 86 ? 0.828 -22.188 -11.844 1 92.62 86 SER A O 1
ATOM 650 N N . ILE A 1 87 ? -0.591 -23.406 -12.922 1 94.31 87 ILE A N 1
ATOM 651 C CA . ILE A 1 87 ? -1.371 -22.266 -13.391 1 94.31 87 ILE A CA 1
ATOM 652 C C . ILE A 1 87 ? -2.078 -21.609 -12.211 1 94.31 87 ILE A C 1
ATOM 654 O O . ILE A 1 87 ? -2.199 -20.391 -12.148 1 94.31 87 ILE A O 1
ATOM 658 N N . LYS A 1 88 ? -2.582 -22.375 -11.289 1 93.44 88 LYS A N 1
ATOM 659 C CA . LYS A 1 88 ? -3.201 -21.844 -10.078 1 93.44 88 LYS A CA 1
ATOM 660 C C . LYS A 1 88 ? -2.227 -20.953 -9.312 1 93.44 88 LYS A C 1
ATOM 662 O O . LYS A 1 88 ? -2.59 -19.859 -8.875 1 93.44 88 LYS A O 1
ATOM 667 N N . GLU A 1 89 ? -0.994 -21.422 -9.219 1 94.69 89 GLU A N 1
ATOM 668 C CA . GLU A 1 89 ? 0.015 -20.656 -8.5 1 94.69 89 GLU A CA 1
ATOM 669 C C . GLU A 1 89 ? 0.443 -19.422 -9.305 1 94.69 89 GLU A C 1
ATOM 671 O O . GLU A 1 89 ? 0.722 -18.375 -8.734 1 94.69 89 GLU A O 1
ATOM 676 N N . MET A 1 90 ? 0.492 -19.547 -10.555 1 94.88 90 MET A N 1
ATOM 677 C CA . MET A 1 90 ? 0.788 -18.391 -11.406 1 94.88 90 MET A CA 1
ATOM 678 C C . MET A 1 90 ? -0.264 -17.297 -11.227 1 94.88 90 MET A C 1
ATOM 680 O O . MET A 1 90 ? 0.072 -16.125 -11.117 1 94.88 90 MET A O 1
ATOM 684 N N . LYS A 1 91 ? -1.483 -17.719 -11.227 1 95.12 91 LYS A N 1
ATOM 685 C CA . LYS A 1 91 ? -2.562 -16.75 -11.047 1 95.12 91 LYS A CA 1
ATOM 686 C C . LYS A 1 91 ? -2.51 -16.109 -9.656 1 95.12 91 LYS A C 1
ATOM 688 O O . LYS A 1 91 ? -2.73 -14.914 -9.508 1 95.12 91 LYS A O 1
ATOM 693 N N . ALA A 1 92 ? -2.213 -16.891 -8.68 1 95.56 92 ALA A N 1
ATOM 694 C CA . ALA A 1 92 ? -2.068 -16.375 -7.32 1 95.56 92 ALA A CA 1
ATOM 695 C C . ALA A 1 92 ? -0.904 -15.391 -7.234 1 95.56 92 ALA A C 1
ATOM 697 O O . ALA A 1 92 ? -0.997 -14.367 -6.551 1 95.56 92 ALA A O 1
ATOM 698 N N . ALA A 1 93 ? 0.143 -15.688 -7.891 1 96.31 93 ALA A N 1
ATOM 699 C CA . ALA A 1 93 ? 1.287 -14.781 -7.926 1 96.31 93 ALA A CA 1
ATOM 700 C C . ALA A 1 93 ? 0.922 -13.461 -8.602 1 96.31 93 ALA A C 1
ATOM 702 O O . ALA A 1 93 ? 1.356 -12.391 -8.164 1 96.31 93 ALA A O 1
ATOM 703 N N . ALA A 1 94 ? 0.165 -13.594 -9.625 1 97.25 94 ALA A N 1
ATOM 704 C CA . ALA A 1 94 ? -0.27 -12.383 -10.312 1 97.25 94 ALA A CA 1
ATOM 705 C C . ALA A 1 94 ? -1.088 -11.484 -9.391 1 97.25 94 ALA A C 1
ATOM 707 O O . ALA A 1 94 ? -0.989 -10.258 -9.461 1 97.25 94 ALA A O 1
ATOM 708 N N . THR A 1 95 ? -1.917 -12.055 -8.609 1 96.81 95 THR A N 1
ATOM 709 C CA . THR A 1 95 ? -2.703 -11.289 -7.652 1 96.81 95 THR A CA 1
ATOM 710 C C . THR A 1 95 ? -1.794 -10.586 -6.645 1 96.81 95 THR A C 1
ATOM 712 O O . THR A 1 95 ? -2.025 -9.43 -6.293 1 96.81 95 THR A O 1
ATOM 715 N N . GLU A 1 96 ? -0.775 -11.312 -6.223 1 97.88 96 GLU A N 1
ATOM 716 C CA . GLU A 1 96 ? 0.181 -10.695 -5.305 1 97.88 96 GLU A CA 1
ATOM 717 C C . GLU A 1 96 ? 0.927 -9.547 -5.973 1 97.88 96 GLU A C 1
ATOM 719 O O . GLU A 1 96 ? 1.207 -8.523 -5.34 1 97.88 96 GLU A O 1
ATOM 724 N N . ARG A 1 97 ? 1.239 -9.672 -7.184 1 97.75 97 ARG A N 1
ATOM 725 C CA . ARG A 1 97 ? 1.9 -8.594 -7.914 1 97.75 97 ARG A CA 1
ATOM 726 C C . ARG A 1 97 ? 0.975 -7.391 -8.07 1 97.75 97 ARG A C 1
ATOM 728 O O . ARG A 1 97 ? 1.427 -6.246 -8.055 1 97.75 97 ARG A O 1
ATOM 735 N N . ARG A 1 98 ? -0.306 -7.664 -8.266 1 97.69 98 ARG A N 1
ATOM 736 C CA . ARG A 1 98 ? -1.259 -6.562 -8.281 1 97.69 98 ARG A CA 1
ATOM 737 C C . ARG A 1 98 ? -1.257 -5.816 -6.949 1 97.69 98 ARG A C 1
ATOM 739 O O . ARG A 1 98 ? -1.271 -4.582 -6.922 1 97.69 98 ARG A O 1
ATOM 746 N N . ILE A 1 99 ? -1.218 -6.578 -5.859 1 97.56 99 ILE A N 1
ATOM 747 C CA . ILE A 1 99 ? -1.197 -5.98 -4.531 1 97.56 99 ILE A CA 1
ATOM 748 C C . ILE A 1 99 ? 0.049 -5.113 -4.375 1 97.56 99 ILE A C 1
ATOM 750 O O . ILE A 1 99 ? -0.013 -4.027 -3.793 1 97.56 99 ILE A O 1
ATOM 754 N N . GLN A 1 100 ? 1.157 -5.523 -4.93 1 97.88 100 GLN A N 1
ATOM 755 C CA . GLN A 1 100 ? 2.387 -4.738 -4.918 1 97.88 100 GLN A CA 1
ATOM 756 C C . GLN A 1 100 ? 2.197 -3.41 -5.645 1 97.88 100 GLN A C 1
ATOM 758 O O . GLN A 1 100 ? 2.553 -2.354 -5.117 1 97.88 100 GLN A O 1
ATOM 763 N N . LYS A 1 101 ? 1.668 -3.531 -6.742 1 97.56 101 LYS A N 1
ATOM 764 C CA . LYS A 1 101 ? 1.494 -2.328 -7.551 1 97.56 101 LYS A CA 1
ATOM 765 C C . LYS A 1 101 ? 0.532 -1.351 -6.887 1 97.56 101 LYS A C 1
ATOM 767 O O . LYS A 1 101 ? 0.75 -0.137 -6.918 1 97.56 101 LYS A O 1
ATOM 772 N N . VAL A 1 102 ? -0.511 -1.876 -6.293 1 97.69 102 VAL A N 1
ATOM 773 C CA . VAL A 1 102 ? -1.468 -1.04 -5.578 1 97.69 102 VAL A CA 1
ATOM 774 C C . VAL A 1 102 ? -0.788 -0.389 -4.375 1 97.69 102 VAL A C 1
ATOM 776 O O . VAL A 1 102 ? -0.992 0.797 -4.105 1 97.69 102 VAL A O 1
ATOM 779 N N . ALA A 1 103 ? 0.017 -1.192 -3.654 1 98.12 103 ALA A N 1
ATOM 780 C CA . ALA A 1 103 ? 0.755 -0.66 -2.512 1 98.12 103 ALA A CA 1
ATOM 781 C C . ALA A 1 103 ? 1.701 0.457 -2.943 1 98.12 103 ALA A C 1
ATOM 783 O O . ALA A 1 103 ? 1.799 1.489 -2.273 1 98.12 103 ALA A O 1
ATOM 784 N N . ARG A 1 104 ? 2.387 0.319 -4.039 1 97.69 104 ARG A N 1
ATOM 785 C CA . ARG A 1 104 ? 3.307 1.332 -4.543 1 97.69 104 ARG A CA 1
ATOM 786 C C . ARG A 1 104 ? 2.559 2.596 -4.957 1 97.69 104 ARG A C 1
ATOM 788 O O . ARG A 1 104 ? 3.037 3.709 -4.73 1 97.69 104 ARG A O 1
ATOM 795 N N . ALA A 1 105 ? 1.416 2.352 -5.578 1 98.06 105 ALA A N 1
ATOM 796 C CA . ALA A 1 105 ? 0.597 3.502 -5.953 1 98.06 105 ALA A CA 1
ATOM 797 C C . ALA A 1 105 ? 0.161 4.289 -4.723 1 98.06 105 ALA A C 1
ATOM 799 O O . ALA A 1 105 ? 0.141 5.523 -4.742 1 98.06 105 ALA A O 1
ATOM 800 N N . SER A 1 106 ? -0.222 3.572 -3.674 1 97.12 106 SER A N 1
ATOM 801 C CA . SER A 1 106 ? -0.613 4.215 -2.424 1 97.12 106 SER A CA 1
ATOM 802 C C . SER A 1 106 ? 0.562 4.953 -1.791 1 97.12 106 SER A C 1
ATOM 804 O O . SER A 1 106 ? 0.393 6.039 -1.233 1 97.12 106 SER A O 1
ATOM 806 N N . ASP A 1 107 ? 1.732 4.359 -1.875 1 98.12 107 ASP A N 1
ATOM 807 C CA . ASP A 1 107 ? 2.943 4.984 -1.353 1 98.12 107 ASP A CA 1
ATOM 808 C C . ASP A 1 107 ? 3.229 6.309 -2.062 1 98.12 107 ASP A C 1
ATOM 810 O O . ASP A 1 107 ? 3.465 7.328 -1.414 1 98.12 107 ASP A O 1
ATOM 814 N N . VAL A 1 108 ? 3.15 6.273 -3.297 1 97.75 108 VAL A N 1
ATOM 815 C CA . VAL A 1 108 ? 3.445 7.457 -4.098 1 97.75 108 VAL A CA 1
ATOM 816 C C . VAL A 1 108 ? 2.42 8.547 -3.799 1 97.75 108 VAL A C 1
ATOM 818 O O . VAL A 1 108 ? 2.783 9.711 -3.615 1 97.75 108 VAL A O 1
ATOM 821 N N . ALA A 1 109 ? 1.172 8.156 -3.764 1 98.06 109 ALA A N 1
ATOM 822 C CA . ALA A 1 109 ? 0.12 9.125 -3.48 1 98.06 109 ALA A CA 1
ATOM 823 C C . ALA A 1 109 ? 0.304 9.75 -2.1 1 98.06 109 ALA A C 1
ATOM 825 O O . ALA A 1 109 ? 0.211 10.969 -1.943 1 98.06 109 ALA A O 1
ATOM 826 N N . ALA A 1 110 ? 0.606 8.945 -1.126 1 97.69 110 ALA A N 1
ATOM 827 C CA . ALA A 1 110 ? 0.803 9.422 0.242 1 97.69 110 ALA A CA 1
ATOM 828 C C . ALA A 1 110 ? 2.021 10.336 0.335 1 97.69 110 ALA A C 1
ATOM 830 O O . ALA A 1 110 ? 2.012 11.32 1.078 1 97.69 110 ALA A O 1
ATOM 831 N N . ARG A 1 111 ? 3.074 10.039 -0.363 1 97.56 111 ARG A N 1
ATOM 832 C CA . ARG A 1 111 ? 4.281 10.852 -0.367 1 97.56 111 ARG A CA 1
ATOM 833 C C . ARG A 1 111 ? 3.994 12.258 -0.893 1 97.56 111 ARG A C 1
ATOM 835 O O . ARG A 1 111 ? 4.457 13.242 -0.321 1 97.56 111 ARG A O 1
ATOM 842 N N . LYS A 1 112 ? 3.225 12.242 -1.925 1 96.31 112 LYS A N 1
ATOM 843 C CA . LYS A 1 112 ? 2.873 13.531 -2.512 1 96.31 112 LYS A CA 1
ATOM 844 C C . LYS A 1 112 ? 2.016 14.352 -1.557 1 96.31 112 LYS A C 1
ATOM 846 O O . LYS A 1 112 ? 2.246 15.555 -1.383 1 96.31 112 LYS A O 1
ATOM 851 N N . ARG A 1 113 ? 1.055 13.719 -0.936 1 94.94 113 ARG A N 1
ATOM 852 C CA . ARG A 1 113 ? 0.187 14.414 0.013 1 94.94 113 ARG A CA 1
ATOM 853 C C . ARG A 1 113 ? 0.969 14.867 1.242 1 94.94 113 ARG A C 1
ATOM 855 O O . ARG A 1 113 ? 0.748 15.961 1.755 1 94.94 113 ARG A O 1
ATOM 862 N N . ALA A 1 114 ? 1.873 13.984 1.647 1 96.56 114 ALA A N 1
ATOM 863 C CA . ALA A 1 114 ? 2.693 14.336 2.801 1 96.56 114 ALA A CA 1
ATOM 864 C C . ALA A 1 114 ? 3.564 15.555 2.502 1 96.56 114 ALA A C 1
ATOM 866 O O . ALA A 1 114 ? 3.682 16.469 3.33 1 96.56 114 ALA A O 1
ATOM 867 N N . ALA A 1 115 ? 4.117 15.586 1.361 1 96.06 115 ALA A N 1
ATOM 868 C CA . ALA A 1 115 ? 5.039 16.656 0.985 1 96.06 115 ALA A CA 1
ATOM 869 C C . ALA A 1 115 ? 4.336 18 0.98 1 96.06 115 ALA A C 1
ATOM 871 O O . ALA A 1 115 ? 4.887 19 1.461 1 96.06 115 ALA A O 1
ATOM 872 N N . VAL A 1 116 ? 3.162 18.078 0.428 1 95.31 116 VAL A N 1
ATOM 873 C CA . VAL A 1 116 ? 2.414 19.328 0.354 1 95.31 116 VAL A CA 1
ATOM 874 C C . VAL A 1 116 ? 2.033 19.781 1.759 1 95.31 116 VAL A C 1
ATOM 876 O O . VAL A 1 116 ? 2.113 20.969 2.072 1 95.31 116 VAL A O 1
ATOM 879 N N . ARG A 1 117 ? 1.679 18.922 2.607 1 93.75 117 ARG A N 1
ATOM 880 C CA . ARG A 1 117 ? 1.293 19.25 3.977 1 93.75 117 ARG A CA 1
ATOM 881 C C . ARG A 1 117 ? 2.502 19.688 4.797 1 93.75 117 ARG A C 1
ATOM 883 O O . ARG A 1 117 ? 2.404 20.594 5.617 1 93.75 117 ARG A O 1
ATOM 890 N N . GLU A 1 118 ? 3.643 19.094 4.559 1 95.31 118 GLU A N 1
ATOM 891 C CA . GLU A 1 118 ? 4.871 19.484 5.242 1 95.31 118 GLU A CA 1
ATOM 892 C C . GLU A 1 118 ? 5.309 20.891 4.82 1 95.31 118 GLU A C 1
ATOM 894 O O . GLU A 1 118 ? 5.73 21.688 5.656 1 95.31 118 GLU A O 1
ATOM 899 N N . ARG A 1 119 ? 5.195 21.188 3.588 1 94.25 119 ARG A N 1
ATOM 900 C CA . ARG A 1 119 ? 5.543 22.516 3.105 1 94.25 119 ARG A CA 1
ATOM 901 C C . ARG A 1 119 ? 4.621 23.562 3.705 1 94.25 119 ARG A C 1
ATOM 903 O O . ARG A 1 119 ? 5.078 24.641 4.125 1 94.25 119 ARG A O 1
ATOM 910 N N . ARG A 1 120 ? 3.385 23.219 3.754 1 93.06 120 ARG A N 1
ATOM 911 C CA . ARG A 1 120 ? 2.43 24.156 4.336 1 93.06 120 ARG A CA 1
ATOM 912 C C . ARG A 1 120 ? 2.693 24.359 5.824 1 93.06 120 ARG A C 1
ATOM 914 O O . ARG A 1 120 ? 2.613 25.469 6.332 1 93.06 120 ARG A O 1
ATOM 921 N N . ALA A 1 121 ? 2.957 23.281 6.48 1 93.38 121 ALA A N 1
ATOM 922 C CA . ALA A 1 121 ? 3.285 23.375 7.898 1 93.38 121 ALA A CA 1
ATOM 923 C C . ALA A 1 121 ? 4.48 24.297 8.125 1 93.38 121 ALA A C 1
ATOM 925 O O . ALA A 1 121 ? 4.449 25.141 9.016 1 93.38 121 ALA A O 1
ATOM 926 N N . LEU A 1 122 ? 5.492 24.125 7.289 1 92.81 122 LEU A N 1
ATOM 927 C CA . LEU A 1 122 ? 6.691 24.953 7.402 1 92.81 122 LEU A CA 1
ATOM 928 C C . LEU A 1 122 ? 6.379 26.406 7.078 1 92.81 122 LEU A C 1
ATOM 930 O O . LEU A 1 122 ? 6.875 27.328 7.746 1 92.81 122 LEU A O 1
ATOM 934 N N . ASP A 1 123 ? 5.566 26.641 6.109 1 90.75 123 ASP A N 1
ATOM 935 C CA . ASP A 1 123 ? 5.172 28 5.719 1 90.75 123 ASP A CA 1
ATOM 936 C C . ASP A 1 123 ? 4.414 28.688 6.844 1 90.75 123 ASP A C 1
ATOM 938 O O . ASP A 1 123 ? 4.648 29.875 7.121 1 90.75 123 ASP A O 1
ATOM 942 N N . MET A 1 124 ? 3.598 27.969 7.461 1 89.12 124 MET A N 1
ATOM 943 C CA . MET A 1 124 ? 2.83 28.531 8.57 1 89.12 124 MET A CA 1
ATOM 944 C C . MET A 1 124 ? 3.721 28.766 9.781 1 89.12 124 MET A C 1
ATOM 946 O O . MET A 1 124 ? 3.539 29.75 10.508 1 89.12 124 MET A O 1
ATOM 950 N N . ALA A 1 125 ? 4.676 27.938 10 1 88.12 125 ALA A N 1
ATOM 951 C CA . ALA A 1 125 ? 5.59 28.078 11.125 1 88.12 125 ALA A CA 1
ATOM 952 C C . ALA A 1 125 ? 6.438 29.328 10.992 1 88.12 125 ALA A C 1
ATOM 954 O O . ALA A 1 125 ? 6.855 29.922 12 1 88.12 125 ALA A O 1
ATOM 955 N N . ARG A 1 126 ? 6.664 29.766 9.828 1 86.75 126 ARG A N 1
ATOM 956 C CA . ARG A 1 126 ? 7.477 30.969 9.594 1 86.75 126 ARG A CA 1
ATOM 957 C C . ARG A 1 126 ? 6.75 32.219 10.055 1 86.75 126 ARG A C 1
ATOM 959 O O . ARG A 1 126 ? 7.375 33.25 10.289 1 86.75 126 ARG A O 1
ATOM 966 N N . HIS A 1 127 ? 5.477 32.156 10.117 1 78.75 127 HIS A N 1
ATOM 967 C CA . HIS A 1 127 ? 4.684 33.281 10.547 1 78.75 127 HIS A CA 1
ATOM 968 C C . HIS A 1 127 ? 4.5 33.281 12.062 1 78.75 127 HIS A C 1
ATOM 970 O O . HIS A 1 127 ? 3.705 34.062 12.594 1 78.75 127 HIS A O 1
ATOM 976 N N . THR A 1 128 ? 5.043 32.281 12.711 1 73.94 128 THR A N 1
ATOM 977 C CA . THR A 1 128 ? 4.98 32.25 14.172 1 73.94 128 THR A CA 1
ATOM 978 C C . THR A 1 128 ? 6.188 32.938 14.789 1 73.94 128 THR A C 1
ATOM 980 O O . THR A 1 128 ? 7.246 33.031 14.164 1 73.94 128 THR A O 1
ATOM 983 N N . MET B 1 1 ? -44.5 15.219 37.719 1 29.98 1 MET B N 1
ATOM 984 C CA . MET B 1 1 ? -43.75 15.523 36.5 1 29.98 1 MET B CA 1
ATOM 985 C C . MET B 1 1 ? -43.125 14.266 35.938 1 29.98 1 MET B C 1
ATOM 987 O O . MET B 1 1 ? -42.281 13.633 36.562 1 29.98 1 MET B O 1
ATOM 991 N N . ALA B 1 2 ? -43.875 13.492 35.125 1 32.19 2 ALA B N 1
ATOM 992 C CA . ALA B 1 2 ? -43.656 12.156 34.562 1 32.19 2 ALA B CA 1
ATOM 993 C C . ALA B 1 2 ? -42.406 12.133 33.656 1 32.19 2 ALA B C 1
ATOM 995 O O . ALA B 1 2 ? -42.219 13.016 32.844 1 32.19 2 ALA B O 1
ATOM 996 N N . ARG B 1 3 ? -41.281 11.477 34.094 1 34.28 3 ARG B N 1
ATOM 997 C CA . ARG B 1 3 ? -40 11.305 33.406 1 34.28 3 ARG B CA 1
ATOM 998 C C . ARG B 1 3 ? -40.188 10.602 32.094 1 34.28 3 ARG B C 1
ATOM 1000 O O . ARG B 1 3 ? -40.781 9.531 32.031 1 34.28 3 ARG B O 1
ATOM 1007 N N . THR B 1 4 ? -40.312 11.367 31 1 35.19 4 THR B N 1
ATOM 1008 C CA . THR B 1 4 ? -40.406 10.844 29.641 1 35.19 4 THR B CA 1
ATOM 1009 C C . THR B 1 4 ? -39.219 9.914 29.359 1 35.19 4 THR B C 1
ATOM 1011 O O . THR B 1 4 ? -38.062 10.297 29.547 1 35.19 4 THR B O 1
ATOM 1014 N N . LYS B 1 5 ? -39.438 8.57 29.453 1 35.06 5 LYS B N 1
ATOM 1015 C CA . LYS B 1 5 ? -38.531 7.492 29.062 1 35.06 5 LYS B CA 1
ATOM 1016 C C . LYS B 1 5 ? -38.031 7.691 27.641 1 35.06 5 LYS B C 1
ATOM 1018 O O . LYS B 1 5 ? -38.812 7.824 26.703 1 35.06 5 LYS B O 1
ATOM 1023 N N . GLY B 1 6 ? -36.844 8.352 27.547 1 29.5 6 GLY B N 1
ATOM 1024 C CA . GLY B 1 6 ? -36.156 8.508 26.281 1 29.5 6 GLY B CA 1
ATOM 1025 C C . GLY B 1 6 ? -36 7.203 25.516 1 29.5 6 GLY B C 1
ATOM 1026 O O . GLY B 1 6 ? -35.594 6.184 26.094 1 29.5 6 GLY B O 1
ATOM 1027 N N . ALA B 1 7 ? -36.875 6.965 24.547 1 30.33 7 ALA B N 1
ATOM 1028 C CA . ALA B 1 7 ? -36.781 5.824 23.641 1 30.33 7 ALA B CA 1
ATOM 1029 C C . ALA B 1 7 ? -35.406 5.719 23.031 1 30.33 7 ALA B C 1
ATOM 1031 O O . ALA B 1 7 ? -34.875 6.699 22.5 1 30.33 7 ALA B O 1
ATOM 1032 N N . ASN B 1 8 ? -34.594 4.891 23.594 1 31.22 8 ASN B N 1
ATOM 1033 C CA . ASN B 1 8 ? -33.312 4.438 23.078 1 31.22 8 ASN B CA 1
ATOM 1034 C C . ASN B 1 8 ? -33.406 4.055 21.594 1 31.22 8 ASN B C 1
ATOM 1036 O O . ASN B 1 8 ? -34.188 3.18 21.234 1 31.22 8 ASN B O 1
ATOM 1040 N N . ARG B 1 9 ? -33.344 5.113 20.766 1 37.19 9 ARG B N 1
ATOM 1041 C CA . ARG B 1 9 ? -33.219 4.773 19.344 1 37.19 9 ARG B CA 1
ATOM 1042 C C . ARG B 1 9 ? -32.156 3.715 19.141 1 37.19 9 ARG B C 1
ATOM 1044 O O . ARG B 1 9 ? -30.984 3.924 19.5 1 37.19 9 ARG B O 1
ATOM 1051 N N . GLY B 1 10 ? -32.562 2.387 19.281 1 27.83 10 GLY B N 1
ATOM 1052 C CA . GLY B 1 10 ? -31.656 1.293 18.953 1 27.83 10 GLY B CA 1
ATOM 1053 C C . GLY B 1 10 ? -30.953 1.487 17.625 1 27.83 10 GLY B C 1
ATOM 1054 O O . GLY B 1 10 ? -31.578 1.672 16.594 1 27.83 10 GLY B O 1
ATOM 1055 N N . ILE B 1 11 ? -29.875 2.248 17.688 1 31.33 11 ILE B N 1
ATOM 1056 C CA . ILE B 1 11 ? -28.969 2.299 16.547 1 31.33 11 ILE B CA 1
ATOM 1057 C C . ILE B 1 11 ? -28.828 0.907 15.938 1 31.33 11 ILE B C 1
ATOM 1059 O O . ILE B 1 11 ? -28.5 -0.053 16.641 1 31.33 11 ILE B O 1
ATOM 1063 N N . ALA B 1 12 ? -29.562 0.654 14.875 1 30.23 12 ALA B N 1
ATOM 1064 C CA . ALA B 1 12 ? -29.359 -0.557 14.078 1 30.23 12 ALA B CA 1
ATOM 1065 C C . ALA B 1 12 ? -27.875 -0.815 13.852 1 30.23 12 ALA B C 1
ATOM 1067 O O . ALA B 1 12 ? -27.109 0.106 13.523 1 30.23 12 ALA B O 1
ATOM 1068 N N . LYS B 1 13 ? -27.438 -1.643 14.609 1 32.59 13 LYS B N 1
ATOM 1069 C CA . LYS B 1 13 ? -26.141 -2.246 14.328 1 32.59 13 LYS B CA 1
ATOM 1070 C C . LYS B 1 13 ? -25.953 -2.479 12.828 1 32.59 13 LYS B C 1
ATOM 1072 O O . LYS B 1 13 ? -26.766 -3.152 12.195 1 32.59 13 LYS B O 1
ATOM 1077 N N . GLY B 1 14 ? -25.516 -1.449 12.211 1 29.44 14 GLY B N 1
ATOM 1078 C CA . GLY B 1 14 ? -25.125 -1.692 10.836 1 29.44 14 GLY B CA 1
ATOM 1079 C C . GLY B 1 14 ? -24.5 -3.055 10.625 1 29.44 14 GLY B C 1
ATOM 1080 O O . GLY B 1 14 ? -23.672 -3.492 11.43 1 29.44 14 GLY B O 1
ATOM 1081 N N . LYS B 1 15 ? -25.203 -4.027 10.031 1 29.36 15 LYS B N 1
ATOM 1082 C CA . LYS B 1 15 ? -24.578 -5.273 9.594 1 29.36 15 LYS B CA 1
ATOM 1083 C C . LYS B 1 15 ? -23.203 -5.02 8.984 1 29.36 15 LYS B C 1
ATOM 1085 O O . LYS B 1 15 ? -23.062 -4.211 8.062 1 29.36 15 LYS B O 1
ATOM 1090 N N . LYS B 1 16 ? -22.266 -5.113 9.812 1 33.19 16 LYS B N 1
ATOM 1091 C CA . LYS B 1 16 ? -20.922 -5.305 9.258 1 33.19 16 LYS B CA 1
ATOM 1092 C C . LYS B 1 16 ? -20.984 -6.074 7.941 1 33.19 16 LYS B C 1
ATOM 1094 O O . LYS B 1 16 ? -21.5 -7.191 7.891 1 33.19 16 LYS B O 1
ATOM 1099 N N . THR B 1 17 ? -21.344 -5.32 6.91 1 30.3 17 THR B N 1
ATOM 1100 C CA . THR B 1 17 ? -21.156 -6.094 5.688 1 30.3 17 THR B CA 1
ATOM 1101 C C . THR B 1 17 ? -19.938 -7.016 5.812 1 30.3 17 THR B C 1
ATOM 1103 O O . THR B 1 17 ? -18.844 -6.562 6.133 1 30.3 17 THR B O 1
ATOM 1106 N N . HIS B 1 18 ? -20.188 -8.133 6.34 1 27.67 18 HIS B N 1
ATOM 1107 C CA . HIS B 1 18 ? -19.141 -9.141 6.137 1 27.67 18 HIS B CA 1
ATOM 1108 C C . HIS B 1 18 ? -18.531 -9.031 4.742 1 27.67 18 HIS B C 1
ATOM 1110 O O . HIS B 1 18 ? -19.266 -9.062 3.74 1 27.67 18 HIS B O 1
ATOM 1116 N N . GLY B 1 19 ? -17.703 -8 4.551 1 30.14 19 GLY B N 1
ATOM 1117 C CA . GLY B 1 19 ? -16.953 -8.07 3.307 1 30.14 19 GLY B CA 1
ATOM 1118 C C . GLY B 1 19 ? -16.844 -9.477 2.75 1 30.14 19 GLY B C 1
ATOM 1119 O O . GLY B 1 19 ? -16.953 -10.453 3.494 1 30.14 19 GLY B O 1
ATOM 1120 N N . ALA B 1 20 ? -17.547 -9.727 1.622 1 30.61 20 ALA B N 1
ATOM 1121 C CA . ALA B 1 20 ? -17.328 -11.016 0.974 1 30.61 20 ALA B CA 1
ATOM 1122 C C . ALA B 1 20 ? -15.969 -11.594 1.348 1 30.61 20 ALA B C 1
ATOM 1124 O O . ALA B 1 20 ? -14.93 -11.047 0.972 1 30.61 20 ALA B O 1
ATOM 1125 N N . GLY B 1 21 ? -15.781 -11.922 2.58 1 28.56 21 GLY B N 1
ATOM 1126 C CA . GLY B 1 21 ? -14.664 -12.797 2.906 1 28.56 21 GLY B CA 1
ATOM 1127 C C . GLY B 1 21 ? -14.281 -13.727 1.771 1 28.56 21 GLY B C 1
ATOM 1128 O O . GLY B 1 21 ? -15.148 -14.281 1.101 1 28.56 21 GLY B O 1
ATOM 1129 N N . ARG B 1 22 ? -13.148 -13.367 1.089 1 32.78 22 ARG B N 1
ATOM 1130 C CA . ARG B 1 22 ? -12.516 -14.273 0.14 1 32.78 22 ARG B CA 1
ATOM 1131 C C . ARG B 1 22 ? -12.789 -15.734 0.504 1 32.78 22 ARG B C 1
ATOM 1133 O O . ARG B 1 22 ? -12.516 -16.156 1.628 1 32.78 22 ARG B O 1
ATOM 1140 N N . ALA B 1 23 ? -13.898 -16.219 0.267 1 28.91 23 ALA B N 1
ATOM 1141 C CA . ALA B 1 23 ? -13.93 -17.688 0.262 1 28.91 23 ALA B CA 1
ATOM 1142 C C . ALA B 1 23 ? -12.562 -18.266 -0.081 1 28.91 23 ALA B C 1
ATOM 1144 O O . ALA B 1 23 ? -12.094 -18.141 -1.215 1 28.91 23 ALA B O 1
ATOM 1145 N N . VAL B 1 24 ? -11.578 -18.047 0.816 1 33.06 24 VAL B N 1
ATOM 1146 C CA . VAL B 1 24 ? -10.383 -18.875 0.709 1 33.06 24 VAL B CA 1
ATOM 1147 C C . VAL B 1 24 ? -10.773 -20.297 0.307 1 33.06 24 VAL B C 1
ATOM 1149 O O . VAL B 1 24 ? -11.406 -21.016 1.08 1 33.06 24 VAL B O 1
ATOM 1152 N N . VAL B 1 25 ? -11.477 -20.5 -0.707 1 31.12 25 VAL B N 1
ATOM 1153 C CA . VAL B 1 25 ? -11.422 -21.906 -1.104 1 31.12 25 VAL B CA 1
ATOM 1154 C C . VAL B 1 25 ? -10.195 -22.578 -0.473 1 31.12 25 VAL B C 1
ATOM 1156 O O . VAL B 1 25 ? -9.07 -22.094 -0.625 1 31.12 25 VAL B O 1
ATOM 1159 N N . LYS B 1 26 ? -10.414 -23.219 0.663 1 37.75 26 LYS B N 1
ATOM 1160 C CA . LYS B 1 26 ? -9.453 -24.109 1.295 1 37.75 26 LYS B CA 1
ATOM 1161 C C . LYS B 1 26 ? -8.648 -24.875 0.25 1 37.75 26 LYS B C 1
ATOM 1163 O O . LYS B 1 26 ? -8.984 -26.016 -0.076 1 37.75 26 LYS B O 1
ATOM 1168 N N . ASN B 1 27 ? -8.578 -24.312 -0.931 1 44.06 27 ASN B N 1
ATOM 1169 C CA . ASN B 1 27 ? -7.652 -25.094 -1.756 1 44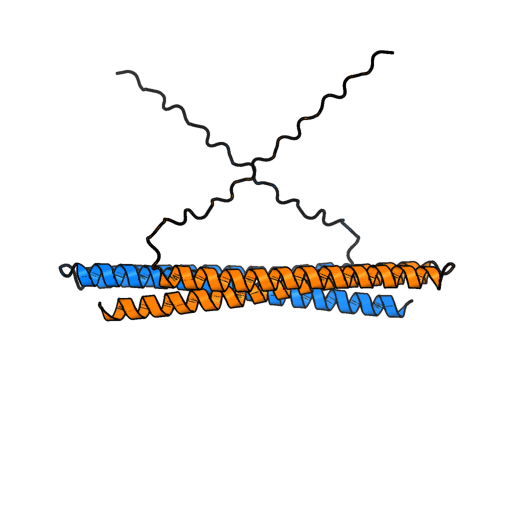.06 27 ASN B CA 1
ATOM 1170 C C . ASN B 1 27 ? -6.355 -25.391 -1.01 1 44.06 27 ASN B C 1
ATOM 1172 O O . ASN B 1 27 ? -5.871 -24.578 -0.236 1 44.06 27 ASN B O 1
ATOM 1176 N N . LYS B 1 28 ? -6.172 -26.578 -0.647 1 57.62 28 LYS B N 1
ATOM 1177 C CA . LYS B 1 28 ? -5.031 -27.172 0.037 1 57.62 28 LYS B CA 1
ATOM 1178 C C . LYS B 1 28 ? -3.734 -26.453 -0.318 1 57.62 28 LYS B C 1
ATOM 1180 O O . LYS B 1 28 ? -3.162 -26.688 -1.386 1 57.62 28 LYS B O 1
ATOM 1185 N N . VAL B 1 29 ? -3.629 -25.25 -0.006 1 71.56 29 VAL B N 1
ATOM 1186 C CA . VAL B 1 29 ? -2.383 -24.5 -0.164 1 71.56 29 VAL B CA 1
ATOM 1187 C C . VAL B 1 29 ? -1.234 -25.281 0.482 1 71.56 29 VAL B C 1
ATOM 1189 O O . VAL B 1 29 ? -1.394 -25.844 1.563 1 71.56 29 VAL B O 1
ATOM 1192 N N . SER B 1 30 ? -0.218 -25.469 -0.315 1 85.44 30 SER B N 1
ATOM 1193 C CA . SER B 1 30 ? 0.969 -26.172 0.158 1 85.44 30 SER B CA 1
ATOM 1194 C C . SER B 1 30 ? 1.477 -25.578 1.469 1 85.44 30 SER B C 1
ATOM 1196 O O . SER B 1 30 ? 1.359 -24.375 1.699 1 85.44 30 SER B O 1
ATOM 1198 N N . PRO B 1 31 ? 1.933 -26.422 2.359 1 87 31 PRO B N 1
ATOM 1199 C CA . PRO B 1 31 ? 2.5 -25.938 3.623 1 87 31 PRO B CA 1
ATOM 1200 C C . PRO B 1 31 ? 3.566 -24.859 3.422 1 87 31 PRO B C 1
ATOM 1202 O O . PRO B 1 31 ? 3.652 -23.922 4.211 1 87 31 PRO B O 1
ATOM 1205 N N . ALA B 1 32 ? 4.324 -25 2.387 1 86.81 32 ALA B N 1
ATOM 1206 C CA . ALA B 1 32 ? 5.367 -24.016 2.104 1 86.81 32 ALA B CA 1
ATOM 1207 C C . ALA B 1 32 ? 4.77 -22.641 1.823 1 86.81 32 ALA B C 1
ATOM 1209 O O . ALA B 1 32 ? 5.301 -21.625 2.277 1 86.81 32 ALA B O 1
ATOM 1210 N N . ILE B 1 33 ? 3.711 -22.531 1.134 1 92.19 33 ILE B N 1
ATOM 1211 C CA . ILE B 1 33 ? 3.043 -21.281 0.822 1 92.19 33 ILE B CA 1
ATOM 1212 C C . ILE B 1 33 ? 2.408 -20.703 2.086 1 92.19 33 ILE B C 1
ATOM 1214 O O . ILE B 1 33 ? 2.484 -19.5 2.332 1 92.19 33 ILE B O 1
ATOM 1218 N N . LYS B 1 34 ? 1.899 -21.594 2.906 1 92.44 34 LYS B N 1
ATOM 1219 C CA . LYS B 1 34 ? 1.29 -21.141 4.156 1 92.44 34 LYS B CA 1
ATOM 1220 C C . LYS B 1 34 ? 2.33 -20.516 5.078 1 92.44 34 LYS B C 1
ATOM 1222 O O . LYS B 1 34 ? 2.07 -19.484 5.699 1 92.44 34 LYS B O 1
ATOM 1227 N N . PHE B 1 35 ? 3.443 -21.203 5.125 1 93.88 35 PHE B N 1
ATOM 1228 C CA . PHE B 1 35 ? 4.516 -20.688 5.969 1 93.88 35 PHE B CA 1
ATOM 1229 C C . PHE B 1 35 ? 5.027 -19.359 5.441 1 93.88 35 PHE B C 1
ATOM 1231 O O . PHE B 1 35 ? 5.254 -18.422 6.219 1 93.88 35 PHE B O 1
ATOM 1238 N N . ALA B 1 36 ? 5.184 -19.188 4.152 1 92.62 36 ALA B N 1
ATOM 1239 C CA . ALA B 1 36 ? 5.625 -17.938 3.551 1 92.62 36 ALA B CA 1
ATOM 1240 C C . ALA B 1 36 ? 4.609 -16.828 3.783 1 92.62 36 ALA B C 1
ATOM 1242 O O . ALA B 1 36 ? 4.98 -15.688 4.062 1 92.62 36 ALA B O 1
ATOM 1243 N N . ASP B 1 37 ? 3.332 -17.141 3.719 1 93.81 37 ASP B N 1
ATOM 1244 C CA . ASP B 1 37 ? 2.281 -16.156 3.951 1 93.81 37 ASP B CA 1
ATOM 1245 C C . ASP B 1 37 ? 2.283 -15.688 5.402 1 93.81 37 ASP B C 1
ATOM 1247 O O . ASP B 1 37 ? 2.154 -14.492 5.672 1 93.81 37 ASP B O 1
ATOM 1251 N N . MET B 1 38 ? 2.486 -16.641 6.297 1 94.75 38 MET B N 1
ATOM 1252 C CA . MET B 1 38 ? 2.516 -16.312 7.719 1 94.75 38 MET B CA 1
ATOM 1253 C C . MET B 1 38 ? 3.672 -15.367 8.031 1 94.75 38 MET B C 1
ATOM 1255 O O . MET B 1 38 ? 3.488 -14.359 8.711 1 94.75 38 MET B O 1
ATOM 1259 N N . ARG B 1 39 ? 4.82 -15.664 7.504 1 94.56 39 ARG B N 1
ATOM 1260 C CA . ARG B 1 39 ? 6 -14.844 7.75 1 94.56 39 ARG B CA 1
ATOM 1261 C C . ARG B 1 39 ? 5.84 -13.453 7.141 1 94.56 39 ARG B C 1
ATOM 1263 O O . ARG B 1 39 ? 6.18 -12.453 7.773 1 94.56 39 ARG B O 1
ATOM 1270 N N . ALA B 1 40 ? 5.32 -13.445 5.898 1 96.81 40 ALA B N 1
ATOM 1271 C CA . ALA B 1 40 ? 5.113 -12.164 5.23 1 96.81 40 ALA B CA 1
ATOM 1272 C C . ALA B 1 40 ? 4.117 -11.305 5.996 1 96.81 40 ALA B C 1
ATOM 1274 O O . ALA B 1 40 ? 4.328 -10.102 6.164 1 96.81 40 ALA B O 1
ATOM 1275 N N . ASN B 1 41 ? 3.07 -11.906 6.492 1 94.81 41 ASN B N 1
ATOM 1276 C CA . ASN B 1 41 ? 2.033 -11.18 7.215 1 94.81 41 ASN B CA 1
ATOM 1277 C C . ASN B 1 41 ? 2.529 -10.703 8.578 1 94.81 41 ASN B C 1
ATOM 1279 O O . ASN B 1 41 ? 2.166 -9.609 9.031 1 94.81 41 ASN B O 1
ATOM 1283 N N . ALA B 1 42 ? 3.309 -11.602 9.234 1 96 42 ALA B N 1
ATOM 1284 C CA . ALA B 1 42 ? 3.893 -11.195 10.508 1 96 42 ALA B CA 1
ATOM 1285 C C . ALA B 1 42 ? 4.789 -9.969 10.336 1 96 42 ALA B C 1
ATOM 1287 O O . ALA B 1 42 ? 4.707 -9.016 11.117 1 96 42 ALA B O 1
ATOM 1288 N N . GLY B 1 43 ? 5.641 -10.055 9.32 1 96.44 43 GLY B N 1
ATOM 1289 C CA . GLY B 1 43 ? 6.488 -8.914 9.031 1 96.44 43 GLY B CA 1
ATOM 1290 C C . GLY B 1 43 ? 5.703 -7.648 8.727 1 96.44 43 GLY B C 1
ATOM 1291 O O . GLY B 1 43 ? 6.051 -6.566 9.203 1 96.44 43 GLY B O 1
ATOM 1292 N N . ARG B 1 44 ? 4.66 -7.727 7.969 1 97.06 44 ARG B N 1
ATOM 1293 C CA . ARG B 1 44 ? 3.809 -6.59 7.641 1 97.06 44 ARG B CA 1
ATOM 1294 C C . ARG B 1 44 ? 3.152 -6.016 8.891 1 97.06 44 ARG B C 1
ATOM 1296 O O . ARG B 1 44 ? 3.129 -4.801 9.086 1 97.06 44 ARG B O 1
ATOM 1303 N N . SER B 1 45 ? 2.656 -6.918 9.727 1 97.06 45 SER B N 1
ATOM 1304 C CA . SER B 1 45 ? 1.97 -6.488 10.938 1 97.06 45 SER B CA 1
ATOM 1305 C C . SER B 1 45 ? 2.908 -5.715 11.859 1 97.06 45 SER B C 1
ATOM 1307 O O . SER B 1 45 ? 2.52 -4.703 12.445 1 97.06 45 SER 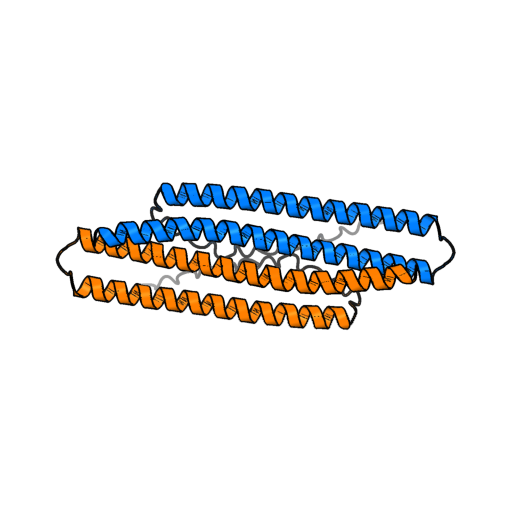B O 1
ATOM 1309 N N . PHE B 1 46 ? 4.094 -6.188 11.961 1 97.94 46 PHE B N 1
ATOM 1310 C CA . PHE B 1 46 ? 5.09 -5.504 12.773 1 97.94 46 PHE B CA 1
ATOM 1311 C C . PHE B 1 46 ? 5.383 -4.113 12.219 1 97.94 46 PHE B C 1
ATOM 1313 O O . PHE B 1 46 ? 5.43 -3.137 12.969 1 97.94 46 PHE B O 1
ATOM 1320 N N . SER B 1 47 ? 5.547 -4.07 10.969 1 97.25 47 SER B N 1
ATOM 1321 C CA . SER B 1 47 ? 5.828 -2.795 10.32 1 97.25 47 SER B CA 1
ATOM 1322 C C . SER B 1 47 ? 4.66 -1.826 10.477 1 97.25 47 SER B C 1
ATOM 1324 O O . SER B 1 47 ? 4.863 -0.631 10.703 1 97.25 47 SER B O 1
ATOM 1326 N N . VAL B 1 48 ? 3.424 -2.328 10.336 1 97.38 48 VAL B N 1
ATOM 1327 C CA . VAL B 1 48 ? 2.232 -1.497 10.469 1 97.38 48 VAL B CA 1
ATOM 1328 C C . VAL B 1 48 ? 2.115 -0.982 11.898 1 97.38 48 VAL B C 1
ATOM 1330 O O . VAL B 1 48 ? 1.806 0.192 12.117 1 97.38 48 VAL B O 1
ATOM 1333 N N . ALA B 1 49 ? 2.447 -1.842 12.82 1 98.12 49 ALA B N 1
ATOM 1334 C CA . ALA B 1 49 ? 2.428 -1.437 14.219 1 98.12 49 ALA B CA 1
ATOM 1335 C C . ALA B 1 49 ? 3.457 -0.342 14.492 1 98.12 49 ALA B C 1
ATOM 1337 O O . ALA B 1 49 ? 3.162 0.642 15.172 1 98.12 49 ALA B O 1
ATOM 1338 N N . GLY B 1 50 ? 4.617 -0.554 13.961 1 98.06 50 GLY B N 1
ATOM 1339 C CA . GLY B 1 50 ? 5.656 0.456 14.102 1 98.06 50 GLY B CA 1
ATOM 1340 C C . GLY B 1 50 ? 5.277 1.788 13.484 1 98.06 50 GLY B C 1
ATOM 1341 O O . GLY B 1 50 ? 5.574 2.846 14.039 1 98.06 50 GLY B O 1
ATOM 1342 N N . ALA B 1 51 ? 4.594 1.73 12.352 1 98.06 51 ALA B N 1
ATOM 1343 C CA . ALA B 1 51 ? 4.156 2.943 11.664 1 98.06 51 ALA B CA 1
ATOM 1344 C C . ALA B 1 51 ? 3.113 3.693 12.492 1 98.06 51 ALA B C 1
ATOM 1346 O O . ALA B 1 51 ? 3.146 4.926 12.578 1 98.06 51 ALA B O 1
ATOM 1347 N N . LYS B 1 52 ? 2.219 3.006 13.086 1 97.06 52 LYS B N 1
ATOM 1348 C CA . LYS B 1 52 ? 1.178 3.609 13.914 1 97.06 52 LYS B CA 1
ATOM 1349 C C . LYS B 1 52 ? 1.773 4.262 15.156 1 97.06 52 LYS B C 1
ATOM 1351 O O . LYS B 1 52 ? 1.364 5.359 15.547 1 97.06 52 LYS B O 1
ATOM 1356 N N . MET B 1 53 ? 2.742 3.59 15.703 1 97.88 53 MET B N 1
ATOM 1357 C CA . MET B 1 53 ? 3.418 4.141 16.875 1 97.88 53 MET B CA 1
ATOM 1358 C C . MET B 1 53 ? 4.172 5.418 16.516 1 97.88 53 MET B C 1
ATOM 1360 O O . MET B 1 53 ? 4.102 6.41 17.234 1 97.88 53 MET B O 1
ATOM 1364 N N . SER B 1 54 ? 4.871 5.375 15.461 1 97.25 54 SER B N 1
ATOM 1365 C CA . SER B 1 54 ? 5.605 6.551 15 1 97.25 54 SER B CA 1
ATOM 1366 C C . SER B 1 54 ? 4.676 7.734 14.781 1 97.25 54 SER B C 1
ATOM 1368 O O . SER B 1 54 ? 5.004 8.867 15.148 1 97.25 54 SER B O 1
ATOM 1370 N N . GLU B 1 55 ? 3.533 7.461 14.141 1 97.81 55 GLU B N 1
ATOM 1371 C CA . GLU B 1 55 ? 2.539 8.508 13.938 1 97.81 55 GLU B CA 1
ATOM 1372 C C . GLU B 1 55 ? 2.068 9.094 15.266 1 97.81 55 GLU B C 1
ATOM 1374 O O . GLU B 1 55 ? 2.014 10.32 15.422 1 97.81 55 GLU B O 1
ATOM 1379 N N . LYS B 1 56 ? 1.753 8.289 16.203 1 97.25 56 LYS B N 1
ATOM 1380 C CA . LYS B 1 56 ? 1.274 8.734 17.5 1 97.25 56 LYS B CA 1
ATOM 1381 C C . LYS B 1 56 ? 2.324 9.586 18.219 1 97.25 56 LYS B C 1
ATOM 1383 O O . LYS B 1 56 ? 1.997 10.609 18.812 1 97.25 56 LYS B O 1
ATOM 1388 N N . MET B 1 57 ? 3.525 9.133 18.109 1 97.5 57 MET B N 1
ATOM 1389 C CA . MET B 1 57 ? 4.605 9.891 18.734 1 97.5 57 MET B CA 1
ATOM 1390 C C . MET B 1 57 ? 4.758 11.266 18.094 1 97.5 57 MET B C 1
ATOM 1392 O O . MET B 1 57 ? 4.988 12.258 18.781 1 97.5 57 MET B O 1
ATOM 1396 N N . THR B 1 58 ? 4.625 11.297 16.828 1 96.62 58 THR B N 1
ATOM 1397 C CA . THR B 1 58 ? 4.707 12.578 16.125 1 96.62 58 THR B CA 1
ATOM 1398 C C . THR B 1 58 ? 3.549 13.484 16.531 1 96.62 58 THR B C 1
ATOM 1400 O O . THR B 1 58 ? 3.732 14.688 16.703 1 96.62 58 THR B O 1
ATOM 1403 N N . HIS B 1 59 ? 2.354 12.922 16.672 1 96.75 59 HIS B N 1
ATOM 1404 C CA . HIS B 1 59 ? 1.199 13.703 17.109 1 96.75 59 HIS B CA 1
ATOM 1405 C C . HIS B 1 59 ? 1.41 14.25 18.516 1 96.75 59 HIS B C 1
ATOM 1407 O O . HIS B 1 59 ? 1.108 15.422 18.781 1 96.75 59 HIS B O 1
ATOM 1413 N N . LEU B 1 60 ? 1.986 13.445 19.406 1 97.25 60 LEU B N 1
ATOM 1414 C CA . LEU B 1 60 ? 2.238 13.859 20.781 1 97.25 60 LEU B CA 1
ATOM 1415 C C . LEU B 1 60 ? 3.262 14.992 20.828 1 97.25 60 LEU B C 1
ATOM 1417 O O . LEU B 1 60 ? 3.059 15.992 21.516 1 97.25 60 LEU B O 1
ATOM 1421 N N . ARG B 1 61 ? 4.301 14.859 20.109 1 96.31 61 ARG B N 1
ATOM 1422 C CA . ARG B 1 61 ? 5.32 15.898 20.031 1 96.31 61 ARG B CA 1
ATOM 1423 C C . ARG B 1 61 ? 4.742 17.203 19.5 1 96.31 61 ARG B C 1
ATOM 1425 O O . ARG B 1 61 ? 5.035 18.281 20.016 1 96.31 61 ARG B O 1
ATOM 1432 N N . ALA B 1 62 ? 3.943 17 18.406 1 95.75 62 ALA B N 1
ATOM 1433 C CA . ALA B 1 62 ? 3.326 18.172 17.797 1 95.75 62 ALA B CA 1
ATOM 1434 C C . ALA B 1 62 ? 2.402 18.891 18.781 1 95.75 62 ALA B C 1
ATOM 1436 O O . ALA B 1 62 ? 2.391 20.125 18.859 1 95.75 62 ALA B O 1
ATOM 1437 N N . ASN B 1 63 ? 1.625 18.156 19.547 1 93.94 63 ASN B N 1
ATOM 1438 C CA . ASN B 1 63 ? 0.742 18.75 20.547 1 93.94 63 ASN B CA 1
ATOM 1439 C C . ASN B 1 63 ? 1.532 19.453 21.641 1 93.94 63 ASN B C 1
ATOM 1441 O O . ASN B 1 63 ? 1.134 20.516 22.109 1 93.94 63 ASN B O 1
ATOM 1445 N N . LEU B 1 64 ? 2.615 18.875 22.062 1 95.12 64 LEU B N 1
ATOM 1446 C CA . LEU B 1 64 ? 3.467 19.484 23.062 1 95.12 64 LEU B CA 1
ATOM 1447 C C . LEU B 1 64 ? 4.062 20.797 22.562 1 95.12 64 LEU B C 1
ATOM 1449 O O . LEU B 1 64 ? 4.094 21.797 23.281 1 95.12 64 LEU B O 1
ATOM 1453 N N . MET B 1 65 ? 4.488 20.797 21.328 1 92.62 65 MET B N 1
ATOM 1454 C CA . MET B 1 65 ? 5.035 22 20.719 1 92.62 65 MET B CA 1
ATOM 1455 C C . MET B 1 65 ? 3.996 23.125 20.688 1 92.62 65 MET B C 1
ATOM 1457 O O . MET B 1 65 ? 4.32 24.281 20.938 1 92.62 65 MET B O 1
ATOM 1461 N N . LEU B 1 66 ? 2.785 22.688 20.359 1 92.81 66 LEU B N 1
ATOM 1462 C CA . LEU B 1 66 ? 1.716 23.688 20.328 1 92.81 66 LEU B CA 1
ATOM 1463 C C . LEU B 1 66 ? 1.471 24.266 21.719 1 92.81 66 LEU B C 1
ATOM 1465 O O . LEU B 1 66 ? 1.306 25.469 21.875 1 92.81 66 LEU B O 1
ATOM 1469 N N . LYS B 1 67 ? 1.481 23.531 22.75 1 91.88 67 LYS B N 1
ATOM 1470 C CA . LYS B 1 67 ? 1.271 24 24.125 1 91.88 67 LYS B CA 1
ATOM 1471 C C . LYS B 1 67 ? 2.381 24.938 24.562 1 91.88 67 LYS B C 1
ATOM 1473 O O . LYS B 1 67 ? 2.111 25.984 25.172 1 91.88 67 LYS B O 1
ATOM 1478 N N . VAL B 1 68 ? 3.59 24.562 24.266 1 90.75 68 VAL B N 1
ATOM 1479 C CA . VAL B 1 68 ? 4.73 25.391 24.625 1 90.75 68 VAL B CA 1
ATOM 1480 C C . VAL B 1 68 ? 4.629 26.734 23.906 1 90.75 68 VAL B C 1
ATOM 1482 O O . VAL B 1 68 ? 4.855 27.781 24.516 1 90.75 68 VAL B O 1
ATOM 1485 N N . TYR B 1 69 ? 4.254 26.688 22.625 1 89.75 69 TYR B N 1
ATOM 1486 C CA . TYR B 1 69 ? 4.117 27.922 21.844 1 89.75 69 TYR B CA 1
ATOM 1487 C C . TYR B 1 69 ? 3.039 28.812 22.453 1 89.75 69 TYR B C 1
ATOM 1489 O O . TYR B 1 69 ? 3.229 30.031 22.562 1 89.75 69 TYR B O 1
ATOM 1497 N N . ARG B 1 70 ? 1.914 28.266 22.844 1 86.56 70 ARG B N 1
ATOM 1498 C CA . ARG B 1 70 ? 0.818 29.031 23.406 1 86.56 70 ARG B CA 1
ATOM 1499 C C . ARG B 1 70 ? 1.218 29.641 24.75 1 86.56 70 ARG B C 1
ATOM 1501 O O . ARG B 1 70 ? 0.79 30.75 25.094 1 86.56 70 ARG B O 1
ATOM 1508 N N . LEU B 1 71 ? 2.09 28.906 25.438 1 89.56 71 LEU B N 1
ATOM 1509 C CA . LEU B 1 71 ? 2.561 29.406 26.734 1 89.56 71 LEU B CA 1
ATOM 1510 C C . LEU B 1 71 ? 3.541 30.562 26.547 1 89.56 71 LEU B C 1
ATOM 1512 O O . LEU B 1 71 ? 3.566 31.5 27.344 1 89.56 71 LEU B O 1
ATOM 1516 N N . GLN B 1 72 ? 4.27 30.609 25.453 1 86.81 72 GLN B N 1
ATOM 1517 C CA . GLN B 1 72 ? 5.289 31.609 25.188 1 86.81 72 GLN B CA 1
ATOM 1518 C C . GLN B 1 72 ? 4.68 32.875 24.547 1 86.81 72 GLN B C 1
ATOM 1520 O O . GLN B 1 72 ? 5.227 33.969 24.672 1 86.81 72 GLN B O 1
ATOM 1525 N N . HIS B 1 73 ? 3.627 32.656 23.812 1 83.44 73 HIS B N 1
ATOM 1526 C CA . HIS B 1 73 ? 2.992 33.781 23.109 1 83.44 73 HIS B CA 1
ATOM 1527 C C . HIS B 1 73 ? 1.514 33.875 23.469 1 83.44 73 HIS B C 1
ATOM 1529 O O . HIS B 1 73 ? 0.646 33.656 22.625 1 83.44 73 HIS B O 1
ATOM 1535 N N . PRO B 1 74 ? 1.204 34.375 24.625 1 78.44 74 PRO B N 1
ATOM 1536 C CA . PRO B 1 74 ? -0.19 34.406 25.078 1 78.44 74 PRO B CA 1
ATOM 1537 C C . PRO B 1 74 ? -0.995 35.531 24.391 1 78.44 74 PRO B C 1
ATOM 1539 O O . PRO B 1 74 ? -2.217 35.406 24.266 1 78.44 74 PRO B O 1
ATOM 1542 N N . THR B 1 75 ? -0.409 36.594 23.875 1 78.81 75 THR B N 1
ATOM 1543 C CA . THR B 1 75 ? -1.17 37.781 23.469 1 78.81 75 THR B CA 1
ATOM 1544 C C . THR B 1 75 ? -1.159 37.938 21.953 1 78.81 75 THR B C 1
ATOM 1546 O O . THR B 1 75 ? -1.756 38.875 21.422 1 78.81 75 THR B O 1
ATOM 1549 N N . HIS B 1 76 ? -0.6 37.094 21.156 1 84.75 76 HIS B N 1
ATOM 1550 C CA . HIS B 1 76 ? -0.502 37.25 19.703 1 84.75 76 HIS B CA 1
ATOM 1551 C C . HIS B 1 76 ? -1.414 36.281 18.969 1 84.75 76 HIS B C 1
ATOM 1553 O O . HIS B 1 76 ? -1.014 35.156 18.672 1 84.75 76 HIS B O 1
ATOM 1559 N N . PRO B 1 77 ? -2.693 36.812 18.703 1 81.75 77 PRO B N 1
ATOM 1560 C CA . PRO B 1 77 ? -3.684 35.906 18.125 1 81.75 77 PRO B CA 1
ATOM 1561 C C . PRO B 1 77 ? -3.268 3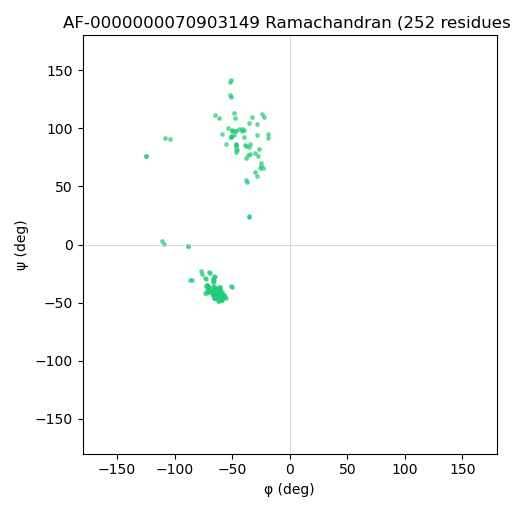5.375 16.766 1 81.75 77 PRO B C 1
ATOM 1563 O O . PRO B 1 77 ? -3.488 34.188 16.453 1 81.75 77 PRO B O 1
ATOM 1566 N N . VAL B 1 78 ? -2.641 36.219 15.914 1 82.81 78 VAL B N 1
ATOM 1567 C CA . VAL B 1 78 ? -2.258 35.812 14.562 1 82.81 78 VAL B CA 1
ATOM 1568 C C . VAL B 1 78 ? -1.182 34.719 14.633 1 82.81 78 VAL B C 1
ATOM 1570 O O . VAL B 1 78 ? -1.237 33.719 13.906 1 82.81 78 VAL B O 1
ATOM 1573 N N . LYS B 1 79 ? -0.196 34.875 15.523 1 83.38 79 LYS B N 1
ATOM 1574 C CA . LYS B 1 79 ? 0.862 33.906 15.688 1 83.38 79 LYS B CA 1
ATOM 1575 C C . LYS B 1 79 ? 0.309 32.594 16.25 1 83.38 79 LYS B C 1
ATOM 1577 O O . LYS B 1 79 ? 0.77 31.5 15.898 1 83.38 79 LYS B O 1
ATOM 1582 N N . ARG B 1 80 ? -0.78 32.625 17.047 1 84.88 80 ARG B N 1
ATOM 1583 C CA . ARG B 1 80 ? -1.396 31.422 17.609 1 84.88 80 ARG B CA 1
ATOM 1584 C C . ARG B 1 80 ? -2.148 30.641 16.547 1 84.88 80 ARG B C 1
ATOM 1586 O O . ARG B 1 80 ? -2.092 29.406 16.531 1 84.88 80 ARG B O 1
ATOM 1593 N N . VAL B 1 81 ? -2.852 31.438 15.703 1 85.62 81 VAL B N 1
ATOM 1594 C CA . VAL B 1 81 ? -3.584 30.781 14.625 1 85.62 81 VAL B CA 1
ATOM 1595 C C . VAL B 1 81 ? -2.604 30.109 13.664 1 85.62 81 VAL B C 1
ATOM 1597 O O . VAL B 1 81 ? -2.824 28.984 13.227 1 85.62 81 VAL B O 1
ATOM 1600 N N . ALA B 1 82 ? -1.461 30.797 13.359 1 88.69 82 ALA B N 1
ATOM 1601 C CA . ALA B 1 82 ? -0.452 30.25 12.461 1 88.69 82 ALA B CA 1
ATOM 1602 C C . ALA B 1 82 ? 0.182 28.984 13.055 1 88.69 82 ALA B C 1
ATOM 1604 O O . ALA B 1 82 ? 0.406 28 12.352 1 88.69 82 ALA B O 1
ATOM 1605 N N . ALA B 1 83 ? 0.442 29.031 14.344 1 90.44 83 ALA B N 1
ATOM 1606 C CA . ALA B 1 83 ? 1.03 27.875 15.016 1 90.44 83 ALA B CA 1
ATOM 1607 C C . ALA B 1 83 ? 0.065 26.703 15.023 1 90.44 83 ALA B C 1
ATOM 1609 O O . ALA B 1 83 ? 0.47 25.562 14.789 1 90.44 83 ALA B O 1
ATOM 1610 N N . THR B 1 84 ? -1.213 26.938 15.258 1 90.56 84 THR B N 1
ATOM 1611 C CA . THR B 1 84 ? -2.225 25.891 15.289 1 90.56 84 THR B CA 1
ATOM 1612 C C . THR B 1 84 ? -2.377 25.25 13.914 1 90.56 84 THR B C 1
ATOM 1614 O O . THR B 1 84 ? -2.473 24.016 13.805 1 90.56 84 THR B O 1
ATOM 1617 N N . GLU B 1 85 ? -2.396 26.094 12.891 1 91.19 85 GLU B N 1
ATOM 1618 C CA . GLU B 1 85 ? -2.506 25.562 11.539 1 91.19 85 GLU B CA 1
ATOM 1619 C C . GLU B 1 85 ? -1.263 24.766 11.156 1 91.19 85 GLU B C 1
ATOM 1621 O O . GLU B 1 85 ? -1.362 23.734 10.492 1 91.19 85 GLU B O 1
ATOM 1626 N N . SER B 1 86 ? -0.118 25.281 11.562 1 91.94 86 SER B N 1
ATOM 1627 C CA . SER B 1 86 ? 1.123 24.562 11.297 1 91.94 86 SER B CA 1
ATOM 1628 C C . SER B 1 86 ? 1.104 23.172 11.922 1 91.94 86 SER B C 1
ATOM 1630 O O . SER B 1 86 ? 1.451 22.188 11.273 1 91.94 86 SER B O 1
ATOM 1632 N N . ILE B 1 87 ? 0.673 23.047 13.078 1 94.12 87 ILE B N 1
ATOM 1633 C CA . ILE B 1 87 ? 0.672 21.766 13.805 1 94.12 87 ILE B CA 1
ATOM 1634 C C . ILE B 1 87 ? -0.374 20.844 13.203 1 94.12 87 ILE B C 1
ATOM 1636 O O . ILE B 1 87 ? -0.152 19.625 13.109 1 94.12 87 ILE B O 1
ATOM 1640 N N . LYS B 1 88 ? -1.514 21.344 12.828 1 93.12 88 LYS B N 1
ATOM 1641 C CA . LYS B 1 88 ? -2.541 20.547 12.172 1 93.12 88 LYS B CA 1
ATOM 1642 C C . LYS B 1 88 ? -1.999 19.891 10.906 1 93.12 88 LYS B C 1
ATOM 1644 O O . LYS B 1 88 ? -2.223 18.703 10.664 1 93.12 88 LYS B O 1
ATOM 1649 N N . GLU B 1 89 ? -1.261 20.703 10.148 1 94.25 89 GLU B N 1
ATOM 1650 C CA . GLU B 1 89 ? -0.703 20.188 8.906 1 94.25 89 GLU B CA 1
ATOM 1651 C C . GLU B 1 89 ? 0.442 19.203 9.18 1 94.25 89 GLU B C 1
ATOM 1653 O O . GLU B 1 89 ? 0.616 18.219 8.461 1 94.25 89 GLU B O 1
ATOM 1658 N N . MET B 1 90 ? 1.19 19.453 10.164 1 94.69 90 MET B N 1
ATOM 1659 C CA . MET B 1 90 ? 2.24 18.516 10.562 1 94.69 90 MET B CA 1
ATOM 1660 C C . MET B 1 90 ? 1.65 17.156 10.945 1 94.69 90 MET B C 1
ATOM 1662 O O . MET B 1 90 ? 2.172 16.125 10.539 1 94.69 90 MET B O 1
ATOM 1666 N N . LYS B 1 91 ? 0.604 17.188 11.688 1 94.94 91 LYS B N 1
ATOM 1667 C CA . LYS B 1 91 ? -0.044 15.945 12.086 1 94.94 91 LYS B CA 1
ATOM 1668 C C . LYS B 1 91 ? -0.643 15.227 10.883 1 94.94 91 LYS B C 1
ATOM 1670 O O . LYS B 1 91 ? -0.559 14 10.789 1 94.94 91 LYS B O 1
ATOM 1675 N N . ALA B 1 92 ? -1.242 15.953 10.016 1 95.31 92 ALA B N 1
ATOM 1676 C CA . ALA B 1 92 ? -1.782 15.367 8.789 1 95.31 92 ALA B CA 1
ATOM 1677 C C . ALA B 1 92 ? -0.673 14.75 7.945 1 95.31 92 ALA B C 1
ATOM 1679 O O . ALA B 1 92 ? -0.856 13.68 7.352 1 95.31 92 ALA B O 1
ATOM 1680 N N . ALA B 1 93 ? 0.431 15.391 7.879 1 96.12 93 ALA B N 1
ATOM 1681 C CA . ALA B 1 93 ? 1.576 14.852 7.148 1 96.12 93 ALA B CA 1
ATOM 1682 C C . ALA B 1 93 ? 2.07 13.555 7.781 1 96.12 93 ALA B C 1
ATOM 1684 O O . ALA B 1 93 ? 2.447 12.617 7.074 1 96.12 93 ALA B O 1
ATOM 1685 N N . ALA B 1 94 ? 2.068 13.57 9.062 1 97.12 94 ALA B N 1
ATOM 1686 C CA . ALA B 1 94 ? 2.486 12.352 9.758 1 97.12 94 ALA B CA 1
ATOM 1687 C C . ALA B 1 94 ? 1.575 11.18 9.406 1 97.12 94 ALA B C 1
ATOM 1689 O O . ALA B 1 94 ? 2.035 10.047 9.281 1 97.12 94 ALA B O 1
ATOM 1690 N N . THR B 1 95 ? 0.308 11.406 9.328 1 96.75 95 THR B N 1
ATOM 1691 C CA . THR B 1 95 ? -0.634 10.367 8.938 1 96.75 95 THR B CA 1
ATOM 1692 C C . THR B 1 95 ? -0.336 9.859 7.531 1 96.75 95 THR B C 1
ATOM 1694 O O . THR B 1 95 ? -0.395 8.656 7.273 1 96.75 95 THR B O 1
ATOM 1697 N N . GLU B 1 96 ? -0.021 10.797 6.656 1 97.88 96 GLU B N 1
ATOM 1698 C CA . GLU B 1 96 ? 0.344 10.391 5.301 1 97.88 96 GLU B CA 1
ATOM 1699 C C . GLU B 1 96 ? 1.625 9.562 5.301 1 97.88 96 GLU B C 1
ATOM 1701 O O . GLU B 1 96 ? 1.75 8.609 4.531 1 97.88 96 GLU B O 1
ATOM 1706 N N . ARG B 1 97 ? 2.543 9.906 6.098 1 97.75 97 ARG B N 1
ATOM 1707 C CA . ARG B 1 97 ? 3.775 9.133 6.195 1 97.75 97 ARG B CA 1
ATOM 1708 C C . ARG B 1 97 ? 3.506 7.738 6.758 1 97.75 97 ARG B C 1
ATOM 1710 O O . ARG B 1 97 ? 4.16 6.77 6.371 1 97.75 97 ARG B O 1
ATOM 1717 N N . ARG B 1 98 ? 2.572 7.645 7.684 1 97.69 98 ARG B N 1
ATOM 1718 C CA . ARG B 1 98 ? 2.168 6.32 8.148 1 97.69 98 ARG B CA 1
ATOM 1719 C C . ARG B 1 98 ? 1.608 5.484 7.004 1 97.69 98 ARG B C 1
ATOM 1721 O O . ARG B 1 98 ? 1.933 4.301 6.875 1 97.69 98 ARG B O 1
ATOM 1728 N N . ILE B 1 99 ? 0.767 6.105 6.172 1 97.56 99 ILE B N 1
ATOM 1729 C CA . ILE B 1 99 ? 0.176 5.414 5.031 1 97.56 99 ILE B CA 1
ATOM 1730 C C . ILE B 1 99 ? 1.28 4.926 4.098 1 97.56 99 ILE B C 1
ATOM 1732 O O . ILE B 1 99 ? 1.204 3.814 3.566 1 97.56 99 ILE B O 1
ATOM 1736 N N . GLN B 1 100 ? 2.344 5.703 3.947 1 97.81 100 GLN B N 1
ATOM 1737 C CA . GLN B 1 100 ? 3.492 5.301 3.143 1 97.81 100 GLN B CA 1
ATOM 1738 C C . GLN B 1 100 ? 4.152 4.051 3.715 1 97.81 100 GLN B C 1
ATOM 1740 O O . GLN B 1 100 ? 4.418 3.092 2.986 1 97.81 100 GLN B O 1
ATOM 1745 N N . LYS B 1 101 ? 4.363 4.121 4.93 1 97.56 101 LYS B N 1
ATOM 1746 C CA . LYS B 1 101 ? 5.047 3.002 5.57 1 97.56 101 LYS B CA 1
ATOM 1747 C C . LYS B 1 101 ? 4.203 1.731 5.504 1 97.56 101 LYS B C 1
ATOM 1749 O O . LYS B 1 101 ? 4.73 0.64 5.285 1 97.56 101 LYS B O 1
ATOM 1754 N N . VAL B 1 102 ? 2.916 1.875 5.688 1 97.81 102 VAL B N 1
ATOM 1755 C CA . VAL B 1 102 ? 2.008 0.737 5.594 1 97.81 102 VAL B CA 1
ATOM 1756 C C . VAL B 1 102 ? 2.006 0.198 4.164 1 97.81 102 VAL B C 1
ATOM 1758 O O . VAL B 1 102 ? 2.033 -1.017 3.951 1 97.81 102 VAL B O 1
ATOM 1761 N N . ALA B 1 103 ? 1.938 1.119 3.191 1 98.19 103 ALA B N 1
ATOM 1762 C CA . ALA B 1 103 ? 1.979 0.709 1.79 1 98.19 103 ALA B CA 1
ATOM 1763 C C . ALA B 1 103 ? 3.266 -0.051 1.479 1 98.19 103 ALA B C 1
ATOM 1765 O O . ALA B 1 103 ? 3.238 -1.073 0.79 1 98.19 103 ALA B O 1
ATOM 1766 N N . ARG B 1 104 ? 4.398 0.388 1.962 1 97.62 104 ARG B N 1
ATOM 1767 C CA . ARG B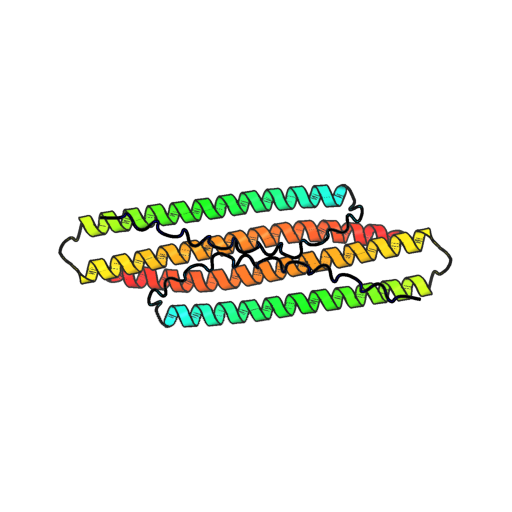 1 104 ? 5.68 -0.274 1.735 1 97.62 104 ARG B CA 1
ATOM 1768 C C . ARG B 1 104 ? 5.707 -1.653 2.385 1 97.62 104 ARG B C 1
ATOM 1770 O O . ARG B 1 104 ? 6.25 -2.604 1.817 1 97.62 104 ARG B O 1
ATOM 1777 N N . ALA B 1 105 ? 5.145 -1.677 3.576 1 98.12 105 ALA B N 1
ATOM 1778 C CA . ALA B 1 105 ? 5.066 -2.973 4.246 1 98.12 105 ALA B CA 1
ATOM 1779 C C . ALA B 1 105 ? 4.234 -3.961 3.438 1 98.12 105 ALA B C 1
ATOM 1781 O O . ALA B 1 105 ? 4.578 -5.141 3.344 1 98.12 105 ALA B O 1
ATOM 1782 N N . SER B 1 106 ? 3.109 -3.508 2.906 1 97.19 106 SER B N 1
ATOM 1783 C CA . SER B 1 106 ? 2.26 -4.352 2.072 1 97.19 106 SER B CA 1
ATOM 1784 C C . SER B 1 106 ? 2.986 -4.777 0.801 1 97.19 106 SER B C 1
ATOM 1786 O O . SER B 1 106 ? 2.84 -5.918 0.35 1 97.19 106 SER B O 1
ATOM 1788 N N . ASP B 1 107 ? 3.74 -3.852 0.224 1 98.19 107 ASP B N 1
ATOM 1789 C CA . ASP B 1 107 ? 4.527 -4.156 -0.968 1 98.19 107 ASP B CA 1
ATOM 1790 C C . ASP B 1 107 ? 5.531 -5.273 -0.692 1 98.19 107 ASP B C 1
ATOM 1792 O O . ASP B 1 107 ? 5.609 -6.246 -1.445 1 98.19 107 ASP B O 1
ATOM 1796 N N . VAL B 1 108 ? 6.203 -5.148 0.347 1 97.62 108 VAL B N 1
ATOM 1797 C CA . VAL B 1 108 ? 7.23 -6.121 0.702 1 97.62 108 VAL B CA 1
ATOM 1798 C C . VAL B 1 108 ? 6.586 -7.48 0.963 1 97.62 108 VAL B C 1
ATOM 1800 O O . VAL B 1 108 ? 7.078 -8.508 0.491 1 97.62 108 VAL B O 1
ATOM 1803 N N . ALA B 1 109 ? 5.516 -7.469 1.718 1 98.12 109 ALA B N 1
ATOM 1804 C CA . ALA B 1 109 ? 4.824 -8.719 2.012 1 98.12 109 ALA B CA 1
ATOM 1805 C C . ALA B 1 109 ? 4.328 -9.383 0.733 1 98.12 109 ALA B C 1
ATOM 1807 O O . ALA B 1 109 ? 4.504 -10.594 0.542 1 98.12 109 ALA B O 1
ATOM 1808 N N . ALA B 1 110 ? 3.744 -8.625 -0.137 1 97.75 110 ALA B N 1
ATOM 1809 C CA . ALA B 1 110 ? 3.223 -9.156 -1.396 1 97.75 110 ALA B CA 1
ATOM 1810 C C . ALA B 1 110 ? 4.352 -9.695 -2.271 1 97.75 110 ALA B C 1
ATOM 1812 O O . ALA B 1 110 ? 4.18 -10.711 -2.953 1 97.75 110 ALA B O 1
ATOM 1813 N N . ARG B 1 111 ? 5.477 -9.039 -2.305 1 97.56 111 ARG B N 1
ATOM 1814 C CA . ARG B 1 111 ? 6.625 -9.477 -3.088 1 97.56 111 ARG B CA 1
ATOM 1815 C C . ARG B 1 111 ? 7.105 -10.852 -2.627 1 97.56 111 ARG B C 1
ATOM 1817 O O . ARG B 1 111 ? 7.395 -11.719 -3.451 1 97.56 111 ARG B O 1
ATOM 1824 N N . LYS B 1 112 ? 7.133 -10.953 -1.348 1 96.38 112 LYS B N 1
ATOM 1825 C CA . LYS B 1 112 ? 7.574 -12.234 -0.792 1 96.38 112 LYS B CA 1
ATOM 1826 C C . LYS B 1 112 ? 6.59 -13.344 -1.132 1 96.38 112 LYS B C 1
ATOM 1828 O O . LYS B 1 112 ? 6.996 -14.445 -1.518 1 96.38 112 LYS B O 1
ATOM 1833 N N . ARG B 1 113 ? 5.324 -13.086 -1.005 1 95.19 113 ARG B N 1
ATOM 1834 C CA . ARG B 1 113 ? 4.301 -14.078 -1.321 1 95.19 113 ARG B CA 1
ATOM 1835 C C . ARG B 1 113 ? 4.293 -14.398 -2.811 1 95.19 113 ARG B C 1
ATOM 1837 O O . ARG B 1 113 ? 4.129 -15.562 -3.199 1 95.19 113 ARG B O 1
ATOM 1844 N N . ALA B 1 114 ? 4.477 -13.344 -3.572 1 96.75 114 ALA B N 1
ATOM 1845 C CA . ALA B 1 114 ? 4.523 -13.57 -5.016 1 96.75 114 ALA B CA 1
ATOM 1846 C C . ALA B 1 114 ? 5.699 -14.461 -5.398 1 96.75 114 ALA B C 1
ATOM 1848 O O . ALA B 1 114 ? 5.551 -15.375 -6.219 1 96.75 114 ALA B O 1
ATOM 1849 N N . ALA B 1 115 ? 6.797 -14.211 -4.836 1 96.38 115 ALA B N 1
ATOM 1850 C CA . ALA B 1 115 ? 8.016 -14.938 -5.18 1 96.38 115 ALA B CA 1
ATOM 1851 C C . ALA B 1 115 ? 7.871 -16.422 -4.883 1 96.38 115 ALA B C 1
ATOM 1853 O O . ALA B 1 115 ? 8.281 -17.266 -5.688 1 96.38 115 ALA B O 1
ATOM 1854 N N . VAL B 1 116 ? 7.32 -16.781 -3.754 1 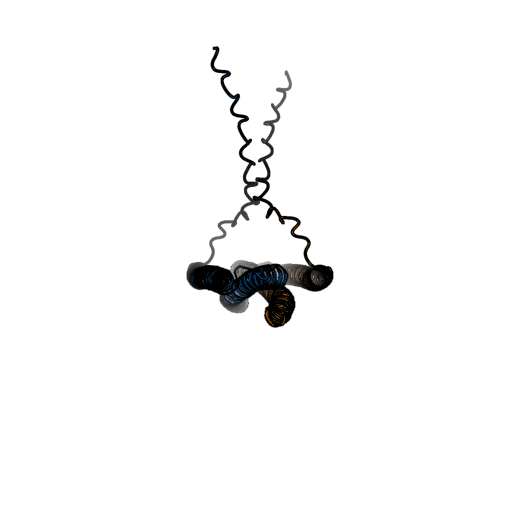95.56 116 VAL B N 1
ATOM 1855 C CA . VAL B 1 116 ? 7.152 -18.188 -3.373 1 95.56 116 VAL B CA 1
ATOM 1856 C C . VAL B 1 116 ? 6.168 -18.859 -4.32 1 95.56 116 VAL B C 1
ATOM 1858 O O . VAL B 1 116 ? 6.375 -20 -4.727 1 95.56 116 VAL B O 1
ATOM 1861 N N . ARG B 1 117 ? 5.16 -18.234 -4.707 1 93.94 117 ARG B N 1
ATOM 1862 C CA . ARG B 1 117 ? 4.156 -18.781 -5.613 1 93.94 117 ARG B CA 1
ATOM 1863 C C . ARG B 1 117 ? 4.719 -18.938 -7.023 1 93.94 117 ARG B C 1
ATOM 1865 O O . ARG B 1 117 ? 4.418 -19.906 -7.711 1 93.94 117 ARG B O 1
ATOM 1872 N N . GLU B 1 118 ? 5.539 -18 -7.441 1 95.5 118 GLU B N 1
ATOM 1873 C CA . GLU B 1 118 ? 6.184 -18.109 -8.742 1 95.5 118 GLU B CA 1
ATOM 1874 C C . GLU B 1 118 ? 7.152 -19.281 -8.789 1 95.5 118 GLU B C 1
ATOM 1876 O O . GLU B 1 118 ? 7.215 -20.016 -9.781 1 95.5 118 GLU B O 1
ATOM 1881 N N . ARG B 1 119 ? 7.887 -19.5 -7.762 1 94.56 119 ARG B N 1
ATOM 1882 C CA . ARG B 1 119 ? 8.805 -20.641 -7.695 1 94.56 119 ARG B CA 1
ATOM 1883 C C . ARG B 1 119 ? 8.039 -21.953 -7.742 1 94.56 119 ARG B C 1
ATOM 1885 O O . ARG B 1 119 ? 8.438 -22.891 -8.453 1 94.56 119 ARG B O 1
ATOM 1892 N N . ARG B 1 120 ? 6.977 -21.984 -7.035 1 93.25 120 ARG B N 1
ATOM 1893 C CA . ARG B 1 120 ? 6.172 -23.203 -7.035 1 93.25 120 ARG B CA 1
ATOM 1894 C C . ARG B 1 120 ? 5.555 -23.453 -8.406 1 93.25 120 ARG B C 1
ATOM 1896 O O . ARG B 1 120 ? 5.5 -24.594 -8.867 1 93.25 120 ARG B O 1
ATOM 1903 N N . ALA B 1 121 ? 5.059 -22.406 -8.969 1 93.69 121 ALA B N 1
ATOM 1904 C CA . ALA B 1 121 ? 4.504 -22.531 -10.32 1 93.69 121 ALA B CA 1
ATOM 1905 C C . ALA B 1 121 ? 5.535 -23.109 -11.281 1 93.69 121 ALA B C 1
ATOM 1907 O O . ALA B 1 121 ? 5.227 -24.016 -12.062 1 93.69 121 ALA B O 1
ATOM 1908 N N . LEU B 1 122 ? 6.762 -22.578 -11.203 1 93.12 122 LEU B N 1
ATOM 1909 C CA . LEU B 1 122 ? 7.836 -23.047 -12.07 1 93.12 122 LEU B CA 1
ATOM 1910 C C . LEU B 1 122 ? 8.188 -24.5 -11.766 1 93.12 122 LEU B C 1
ATOM 1912 O O . LEU B 1 122 ? 8.43 -25.297 -12.68 1 93.12 122 LEU B O 1
ATOM 1916 N N . ASP B 1 123 ? 8.219 -24.859 -10.523 1 91 123 ASP B N 1
ATOM 1917 C CA . ASP B 1 123 ? 8.516 -26.219 -10.102 1 91 123 ASP B CA 1
ATOM 1918 C C . ASP B 1 123 ? 7.473 -27.203 -10.633 1 91 123 ASP B C 1
ATOM 1920 O O . ASP B 1 123 ? 7.816 -28.281 -11.109 1 91 123 ASP B O 1
ATOM 1924 N N . MET B 1 124 ? 6.285 -26.797 -10.578 1 89.5 124 MET B N 1
ATOM 1925 C CA . MET B 1 124 ? 5.207 -27.656 -11.078 1 89.5 124 MET B CA 1
ATOM 1926 C C . MET B 1 124 ? 5.238 -27.734 -12.602 1 89.5 124 MET B C 1
ATOM 1928 O O . MET B 1 124 ? 4.941 -28.781 -13.172 1 89.5 124 MET B O 1
ATOM 1932 N N . ALA B 1 125 ? 5.602 -26.688 -13.25 1 88.81 125 ALA B N 1
ATOM 1933 C CA . ALA B 1 125 ? 5.672 -26.656 -14.703 1 88.81 125 ALA B CA 1
ATOM 1934 C C . ALA B 1 125 ? 6.746 -27.625 -15.219 1 88.81 125 ALA B C 1
ATOM 1936 O O . ALA B 1 125 ? 6.637 -28.141 -16.328 1 88.81 125 ALA B O 1
ATOM 1937 N N . ARG B 1 126 ? 7.727 -27.875 -14.461 1 87.12 126 ARG B N 1
ATOM 1938 C CA . ARG B 1 126 ? 8.812 -28.766 -14.859 1 87.12 126 ARG B CA 1
ATOM 1939 C C . ARG B 1 126 ? 8.328 -30.219 -14.938 1 87.12 126 ARG B C 1
ATOM 1941 O O . ARG B 1 126 ? 8.953 -31.047 -15.602 1 87.12 126 ARG B O 1
ATOM 1948 N N . HIS B 1 127 ? 7.305 -30.5 -14.227 1 79.12 127 HIS B N 1
ATOM 1949 C CA . HIS B 1 127 ? 6.754 -31.844 -14.227 1 79.12 127 HIS B CA 1
ATOM 1950 C C . HIS B 1 127 ? 5.723 -32.031 -15.336 1 79.12 127 HIS B C 1
ATOM 1952 O O . HIS B 1 127 ? 5.004 -33.031 -15.367 1 79.12 127 HIS B O 1
ATOM 1958 N N . THR B 1 128 ? 5.484 -30.969 -16.078 1 73.81 128 THR B N 1
ATOM 1959 C CA . THR B 1 128 ? 4.566 -31.062 -17.203 1 73.81 128 THR B CA 1
ATOM 1960 C C . THR B 1 128 ? 5.316 -31.422 -18.484 1 73.81 128 THR B C 1
ATOM 1962 O O . THR B 1 128 ? 6.512 -31.141 -18.609 1 73.81 128 THR B O 1
#

Sequence (256 aa):
MARTKGANRGIAKGKKTHGAGRAVVKNKVSPAIKFADMRANAGRSFSVAGAKMSEKMTHLRANLMLKVYRLQHPTHPVKRVAATESIKEMKAAATERRIQKVARASDVAARKRAAVRERRALDMARHTMARTKGANRGIAKGKKTHGAGRAVVKNKVSPAIKFADMRANAGRSFSVAGAKMSEKMTHLRANLMLKVYRLQHPTHPVKRVAATESIKEMKAAATERRIQKVARASDVAARKRAAVRERRALDMARHT

Nearest PDB structures (foldseek):
  7nkk-assembly1_Q  TM=8.480E-01  e=1.528E+00  Mycolicibacterium smegmatis MC2 155
  7nkp-assembly1_N  TM=8.222E-01  e=1.822E+00  Mycolicibacterium smegmatis MC2 155
  7njm-assembly1_Q  TM=8.284E-01  e=2.445E+00  Mycolicibacterium smegmatis MC2 155
  7nkk-assembly1_P  TM=8.331E-01  e=3.279E+00  Mycolicibacterium smegmatis MC2 155
  7nkp-assembly1_N  TM=8.232E-01  e=2.256E+00  Mycolicibacterium smegmatis MC2 155

Foldseek 3Di:
DDPPPPPPPPPPPPPPPPPPPPCPVVPVPDPQLVVLLVVLVVQLVVQLVVLVVQLVVQLVVLVVVLVVQCVVDVPDPVVNVVSVVVSVVSSVVSVVVSVVSSVVSVVSSVVSSVVSVVVVVVVVVVVD/DDPPPPPPPPPPPPPPPPPPPPVPVPPVPDPVLVVLLVVLVVQLVVQLVVLVVQLVVQLVVLVVVLVVVCVVDVPDPVVNVVSVVVSVVSSVVSVVVSVVSSVVSVVSSVVSSVVSVVVVVVVVVVVD

pLDDT: mean 79.87, std 25.49, range [27.64, 98.19]

Radius of gyration: 26.38 Å; Cα contacts (8 Å, |Δi|>4): 242; chains: 2; bounding box: 58×77×63 Å

Secondary structure (DSSP, 8-state):
------------------------------HHHHHHHHHHHHHHHHHHHHHHHHHHHHHHHHHHHHHHHHHH-SS-HHHHHHHHHHHHHHHHHHHHHHHHHHHHHHHHHHHHHHHHHHHHHHHHHTT-/------------------------------HHHHHHHHHHHHHHHHHHHHHHHHHHHHHHHHHHHHHHHHHH-TT-HHHHHHHHHHHHHHHHHHHHHHHHHHHHHHHHHHHHHHHHHHHHHHHHHTT-

Solvent-accessible surface area (backbone atoms only — not comparable to full-atom values): 13257 Å² total; per-residue (Å²): 135,83,81,77,77,74,77,73,74,73,71,74,72,49,23,58,44,68,61,79,66,70,75,68,68,80,58,86,65,52,68,70,57,52,52,48,45,51,53,29,49,51,54,26,50,53,46,40,50,52,27,53,49,51,31,51,53,50,42,51,52,42,52,51,51,50,51,55,49,48,70,75,44,76,83,43,67,68,35,48,53,25,41,52,52,14,41,54,26,42,44,52,18,35,52,24,50,28,48,22,47,38,18,51,28,46,23,53,26,23,49,54,44,18,51,55,26,43,50,48,15,53,57,25,45,69,61,78,135,84,79,77,77,75,76,74,74,73,72,71,71,58,34,53,28,66,61,82,64,74,73,66,66,80,59,83,66,53,69,69,57,51,52,45,45,51,52,27,48,52,54,26,50,52,45,39,51,51,28,52,51,54,32,51,52,50,42,51,51,43,52,50,50,49,52,53,49,48,68,76,44,76,84,44,65,68,34,48,53,26,41,51,51,14,41,53,26,42,43,52,18,36,52,24,48,26,47,23,47,38,17,49,29,47,22,52,25,21,50,54,44,17,52,55,25,43,51,48,16,53,57,27,45,68,60,79